Protein 4P5P (pdb70)

Radius of gyration: 15.84 Å; Cα contacts (8 Å, |Δi|>4): 543; chains: 1; bounding box: 40×40×37 Å

CATH classification: 3.40.50.880

Sequence (224 aa):
MKNNVLMVTTSHDVVMGNSNEKTGLWLSELTHPYYSSIIDKNINNIDIVSIMMGGEIPIDPNSVAQEDYYNDKFLADDNLKNIMKNSTSLRDVNIKEEYDAIIFAGGHGTMWDFPNNANIHSKVLDIYAKNGVIGAIHGVAALINVKDNNNGQNNIIRDKKEVTGFSNNEEKIVGLTTDVVPFSLEDSLVEAGAKYSSASSEWQSYVKSSDSKIITAQNPQSATDFAKAIKQSSLFN

InterPro domains:
  IPR002818 DJ-1/PfpI [PF01965] (27-219)
  IPR029062 Class I glutamine amidotransferase-like [G3DSA:3.40.50.880] (1-225)
  IPR029062 Class I glutamine amidotransferase-like [SSF52317] (1-223)
  IPR050325 Protein/nucleic acid deglycase [PTHR48094] (1-224)

Nearest PDB structures (foldseek):
  4p5p-assembly1_A  TM=1.004E+00  e=3.732E-50  Francisella tularensis subsp. novicida U112
  1u9c-assembly1_A  TM=9.271E-01  e=4.908E-24  Geobacillus stearothermophilus
  1pv2-assembly2_D  TM=8.058E-01  e=4.301E-15  Escherichia coli
  1pv2-assembly2_C  TM=8.183E-01  e=5.298E-14  Escherichia coli
  1pv2-assembly4_G  TM=8.003E-01  e=1.359E-13  Escherichia coli

Organism: Francisella tularensis subsp. novicida (strain ATCC 15482 / CCUG 33449 / U112) (NCBI:txid401614)

Structure (mmCIF, N/CA/C/O backbone):
data_4P5P
#
_entry.id   4P5P
#
_cell.length_a   44.439
_cell.length_b   44.439
_cell.length_c   183.454
_cell.angle_alpha   90.000
_cell.angle_beta 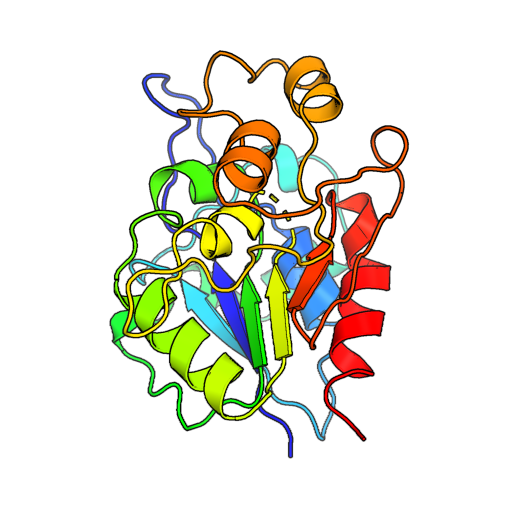  90.000
_cell.angle_gamma   120.000
#
_symmetry.space_group_name_H-M   'P 32 2 1'
#
loop_
_entity.id
_entity.type
_entity.pdbx_description
1 polymer 'ThiJ/PfpI family protein'
2 water water
#
loop_
_atom_site.group_PDB
_atom_site.id
_atom_site.type_symbol
_atom_site.label_atom_id
_atom_site.label_alt_id
_atom_site.label_comp_id
_atom_site.label_asym_id
_atom_site.label_entity_id
_atom_site.label_seq_id
_atom_site.pdbx_PDB_ins_code
_atom_site.Cartn_x
_atom_site.Cartn_y
_atom_site.Cartn_z
_atom_site.occupancy
_atom_site.B_iso_or_equiv
_atom_site.auth_seq_id
_atom_site.auth_comp_id
_atom_site.auth_asym_id
_atom_site.auth_atom_id
_atom_site.pdbx_PDB_model_num
ATOM 1 N N . MET A 1 1 ? -15.213 7.642 21.339 1.00 29.84 1 MET A N 1
ATOM 2 C CA . MET A 1 1 ? -14.690 8.984 21.729 1.00 29.33 1 MET A CA 1
ATOM 3 C C . MET A 1 1 ? -13.175 9.000 21.582 1.00 26.50 1 MET A C 1
ATOM 4 O O . MET A 1 1 ? -12.491 8.163 22.163 1.00 28.81 1 MET A O 1
ATOM 20 N N . LYS A 1 2 ? -12.659 9.939 20.797 1.00 21.96 2 LYS A N 1
ATOM 21 C CA . LYS A 1 2 ? -11.218 10.119 20.653 1.00 19.80 2 LYS A CA 1
ATOM 22 C C . LYS A 1 2 ? -10.788 11.265 21.562 1.00 16.88 2 LYS A C 1
ATOM 23 O O . LYS A 1 2 ? -11.554 12.183 21.810 1.00 16.94 2 LYS A O 1
ATOM 42 N N . ASN A 1 3 ? -9.567 11.196 22.063 1.00 15.34 3 ASN A N 1
ATOM 43 C CA A ASN A 1 3 ? -9.040 12.239 22.931 0.62 16.06 3 ASN A CA 1
ATOM 44 C CA B ASN A 1 3 ? -9.040 12.228 22.940 0.38 15.58 3 ASN A CA 1
ATOM 45 C C . ASN A 1 3 ? -7.670 12.684 22.447 1.00 14.73 3 ASN A C 1
ATOM 46 O O . ASN A 1 3 ? -6.747 11.875 22.334 1.00 15.17 3 ASN A O 1
ATOM 65 N N . VAL A 1 4 ? -7.554 13.978 22.147 1.00 13.60 4 VAL A N 1
ATOM 66 C CA . VAL A 1 4 ? -6.357 14.553 21.550 1.00 13.05 4 VAL A CA 1
ATOM 67 C C . VAL A 1 4 ? -5.729 15.573 22.488 1.00 12.61 4 VAL A C 1
ATOM 68 O O . VAL A 1 4 ? -6.428 16.421 23.036 1.00 12.62 4 VAL A O 1
ATOM 81 N N . LEU A 1 5 ? -4.416 15.478 22.673 1.00 11.11 5 LEU A N 1
ATOM 82 C CA . LEU A 1 5 ? -3.661 16.434 23.486 1.00 10.49 5 LEU A CA 1
ATOM 83 C C . LEU A 1 5 ? -2.890 17.397 22.587 1.00 10.24 5 LEU A C 1
ATOM 84 O O . LEU A 1 5 ? -2.064 16.969 21.792 1.00 11.47 5 LEU A O 1
ATOM 100 N N . MET A 1 6 ? -3.153 18.687 22.724 1.00 9.44 6 MET A N 1
ATOM 101 C CA . MET A 1 6 ? -2.422 19.714 21.998 1.00 9.85 6 MET A CA 1
ATOM 102 C C . MET A 1 6 ? -1.507 20.420 22.991 1.00 10.18 6 MET A C 1
ATOM 103 O O . MET A 1 6 ? -1.928 20.746 24.109 1.00 10.44 6 MET A O 1
ATOM 117 N N . VAL A 1 7 ? -0.261 20.630 22.571 1.00 9.21 7 VAL A N 1
ATOM 118 C CA . VAL A 1 7 ? 0.806 21.152 23.407 1.00 8.88 7 VAL A CA 1
ATOM 119 C C . VAL A 1 7 ? 1.408 22.429 22.828 1.00 9.25 7 VAL A C 1
ATOM 120 O O . VAL A 1 7 ? 1.797 22.475 21.663 1.00 10.11 7 VAL A O 1
ATOM 133 N N . THR A 1 8 ? 1.522 23.460 23.667 1.00 9.60 8 THR A N 1
ATOM 134 C CA . THR A 1 8 ? 2.126 24.723 23.267 1.00 8.90 8 THR A CA 1
ATOM 135 C C . THR A 1 8 ? 3.386 25.019 24.044 1.00 8.78 8 THR A C 1
ATOM 136 O O . THR A 1 8 ? 3.597 24.496 25.147 1.00 10.07 8 THR A O 1
ATOM 147 N N . THR A 1 9 ? 4.211 25.873 23.455 1.00 8.32 9 THR A N 1
ATOM 148 C CA . THR A 1 9 ? 5.327 26.478 24.151 1.00 8.87 9 THR A CA 1
ATOM 149 C C . THR A 1 9 ? 4.867 27.348 25.327 1.00 9.87 9 THR A C 1
ATOM 150 O O . THR A 1 9 ? 3.722 27.801 25.360 1.00 10.13 9 THR A O 1
ATOM 161 N N . SER A 1 10 ? 5.797 27.573 26.266 1.00 10.29 10 SER A N 1
ATOM 162 C CA . SER A 1 10 ? 5.641 28.536 27.360 1.00 11.60 10 SER A CA 1
ATOM 163 C C . SER A 1 10 ? 6.699 29.644 27.288 1.00 12.56 10 SER A C 1
ATOM 164 O O . SER A 1 10 ? 6.744 30.539 28.146 1.00 12.49 10 SER A O 1
ATOM 172 N N . HIS A 1 11 ? 7.565 29.563 26.277 1.00 12.45 11 HIS A N 1
ATOM 173 C CA . HIS A 1 11 ? 8.708 30.466 26.158 1.00 11.23 11 HIS A CA 1
ATOM 174 C C . HIS A 1 11 ? 8.377 31.747 25.406 1.00 13.15 11 HIS A C 1
ATOM 175 O O . HIS A 1 11 ? 7.964 31.694 24.249 1.00 13.42 11 HIS A O 1
ATOM 188 N N . ASP A 1 12 ? 8.571 32.897 26.051 1.00 13.49 12 ASP A N 1
ATOM 189 C CA . ASP A 1 12 ? 8.031 34.149 25.517 1.00 13.48 12 ASP A CA 1
ATOM 190 C C . ASP A 1 12 ? 9.049 35.178 25.042 1.00 14.45 12 ASP A C 1
ATOM 191 O O . ASP A 1 12 ? 8.653 36.269 24.653 1.00 14.19 12 ASP A O 1
ATOM 200 N N . VAL A 1 13 ? 10.338 34.849 25.029 1.00 15.56 13 VAL A N 1
ATOM 201 C CA A VAL A 1 13 ? 11.347 35.802 24.572 0.24 17.04 13 VAL A CA 1
ATOM 202 C CA B VAL A 1 13 ? 11.352 35.802 24.570 0.76 16.81 13 VAL A CA 1
ATOM 203 C C . VAL A 1 13 ? 12.211 35.196 23.474 1.00 17.23 13 VAL A C 1
ATOM 204 O O . VAL A 1 13 ? 12.638 34.045 23.556 1.00 17.85 13 VAL A O 1
ATOM 227 N N . MET A 1 14 ? 12.458 35.991 22.446 1.00 19.33 14 MET A N 1
ATOM 228 C CA . MET A 1 14 ? 13.228 35.552 21.302 1.00 21.23 14 MET A CA 1
ATOM 229 C C . MET A 1 14 ? 14.717 35.594 21.641 1.00 22.92 14 MET A C 1
ATOM 230 O O . MET A 1 14 ? 15.409 36.564 21.357 1.00 23.99 14 MET A O 1
ATOM 244 N N . GLY A 1 15 ? 15.208 34.545 22.280 1.00 23.46 15 GLY A N 1
ATOM 245 C CA . GLY A 1 15 ? 16.632 34.442 22.563 1.00 25.87 15 GLY A CA 1
ATOM 246 C C . GLY A 1 15 ? 17.155 35.508 23.511 1.00 26.41 15 GLY A C 1
ATOM 247 O O . GLY A 1 15 ? 16.589 35.725 24.577 1.00 25.93 15 GLY A O 1
ATOM 251 N N . ASN A 1 16 ? 18.257 36.157 23.133 1.00 30.29 16 ASN A N 1
ATOM 252 C CA . ASN A 1 16 ? 18.889 37.177 23.979 1.00 31.97 16 ASN A CA 1
ATOM 253 C C . ASN A 1 16 ? 18.384 38.589 23.685 1.00 30.50 16 ASN A C 1
ATOM 254 O O . ASN A 1 16 ? 18.785 39.553 24.343 1.00 30.60 16 ASN A O 1
ATOM 265 N N . SER A 1 17 ? 17.509 38.705 22.696 1.00 26.70 17 SER A N 1
ATOM 266 C CA . SER A 1 17 ? 16.868 39.977 22.401 1.00 25.32 17 SER A CA 1
ATOM 267 C C . SER A 1 17 ? 15.722 40.244 23.378 1.00 24.49 17 SER A C 1
ATOM 268 O O . SER A 1 17 ? 15.410 39.414 24.237 1.00 24.05 17 SER A O 1
ATOM 276 N N . ASN A 1 18 ? 15.107 41.413 23.241 1.00 23.28 18 ASN A N 1
ATOM 277 C CA . ASN A 1 18 ? 13.945 41.765 24.039 1.00 22.89 18 ASN A CA 1
ATOM 278 C C . ASN A 1 18 ? 12.657 41.457 23.294 1.00 22.08 18 ASN A C 1
ATOM 279 O O . ASN A 1 18 ? 11.573 41.729 23.796 1.00 24.00 18 ASN A O 1
ATOM 290 N N . GLU A 1 19 ? 12.774 40.899 22.092 1.00 20.47 19 GLU A N 1
ATOM 291 C CA . GLU A 1 19 ? 11.607 40.615 21.257 1.00 20.12 19 GLU A CA 1
ATOM 292 C C . GLU A 1 19 ? 10.746 39.534 21.884 1.00 18.90 19 GLU A C 1
ATOM 293 O O . GLU A 1 19 ? 11.251 38.515 22.349 1.00 19.62 19 GLU A O 1
ATOM 305 N N . LYS A 1 20 ? 9.440 39.765 21.912 1.00 17.65 20 LYS A N 1
ATOM 306 C CA . LYS A 1 20 ? 8.512 38.779 22.435 1.00 17.37 20 LYS A CA 1
ATOM 307 C C . LYS A 1 20 ? 8.172 37.706 21.403 1.00 15.71 20 LYS A C 1
ATOM 308 O O . LYS A 1 20 ? 8.075 37.980 20.207 1.00 17.19 20 LYS A O 1
ATOM 327 N N . THR A 1 21 ? 8.004 36.475 21.864 1.00 13.25 21 THR A N 1
ATOM 328 C CA . THR A 1 21 ? 7.548 35.418 20.981 1.00 12.10 21 THR A CA 1
ATOM 329 C C . THR A 1 21 ? 6.664 34.467 21.781 1.00 11.09 21 THR A C 1
ATOM 330 O O . THR A 1 21 ? 6.167 34.814 22.864 1.00 12.90 21 THR A O 1
ATOM 341 N N . GLY A 1 22 ? 6.444 33.284 21.232 1.00 10.76 22 GLY A N 1
ATOM 342 C CA . GLY A 1 22 ? 5.651 32.280 21.901 1.00 11.48 22 GLY A CA 1
ATOM 343 C C . GLY A 1 22 ? 4.984 31.391 20.885 1.00 10.95 22 GLY A C 1
ATOM 344 O O . GLY A 1 22 ? 5.608 30.997 19.910 1.00 11.35 22 GLY A O 1
ATOM 348 N N . LEU A 1 23 ? 3.716 31.095 21.127 1.00 10.24 23 LEU A N 1
ATOM 349 C CA . LEU A 1 23 ? 2.882 30.307 20.238 1.00 9.29 23 LEU A CA 1
ATOM 350 C C . LEU A 1 23 ? 2.476 31.077 18.987 1.00 10.76 23 LEU A C 1
ATOM 351 O O . LEU A 1 23 ? 2.139 32.259 19.068 1.00 11.82 23 LEU A O 1
ATOM 367 N N . TRP A 1 24 ? 2.489 30.388 17.842 1.00 10.52 24 TRP A N 1
ATOM 368 C CA . TRP A 1 24 ? 1.867 30.930 16.631 1.00 11.01 24 TRP A CA 1
ATOM 369 C C . TRP A 1 24 ? 0.388 30.566 16.704 1.00 11.53 24 TRP A C 1
ATOM 370 O O . TRP A 1 24 ? 0.021 29.410 16.495 1.00 12.01 24 TRP A O 1
ATOM 391 N N . LEU A 1 25 ? -0.458 31.536 17.044 1.00 11.20 25 LEU A N 1
ATOM 392 C CA . LEU A 1 25 ? -1.804 31.211 17.517 1.00 11.30 25 LEU A CA 1
ATOM 393 C C . LEU A 1 25 ? -2.624 30.318 16.594 1.00 9.88 25 LEU A C 1
ATOM 394 O O . LEU A 1 25 ? -3.264 29.386 17.062 1.00 9.79 25 LEU A O 1
ATOM 410 N N . SER A 1 26 ? -2.592 30.563 15.286 1.00 10.13 26 SER A N 1
ATOM 411 C CA . SER A 1 26 ? -3.434 29.778 14.392 1.00 9.74 26 SER A CA 1
ATOM 412 C C . SER A 1 26 ? -3.008 28.309 14.296 1.00 10.57 26 SER A C 1
ATOM 413 O O . SER A 1 26 ? -3.785 27.491 13.841 1.00 11.15 26 SER A O 1
ATOM 421 N N . GLU A 1 27 ? -1.787 27.974 14.708 1.00 11.43 27 GLU A N 1
ATOM 422 C CA . GLU A 1 27 ? -1.368 26.577 14.721 1.00 11.80 27 GLU A CA 1
ATOM 423 C C . GLU A 1 27 ? -1.962 25.803 15.894 1.00 11.10 27 GLU A C 1
ATOM 424 O O . GLU A 1 27 ? -1.907 24.575 15.912 1.00 12.01 27 GLU A O 1
ATOM 436 N N . LEU A 1 28 ? -2.516 26.541 16.863 1.00 10.60 28 LEU A N 1
ATOM 437 C CA . LEU A 1 28 ? -3.376 25.966 17.884 1.00 10.43 28 LEU A CA 1
ATOM 438 C C . LEU A 1 28 ? -4.831 26.017 17.423 1.00 10.81 28 LEU A C 1
ATOM 439 O O . LEU A 1 28 ? -5.516 24.996 17.413 1.00 10.54 28 LEU A O 1
ATOM 455 N N . THR A 1 29 ? -5.301 27.190 17.013 1.00 10.92 29 THR A N 1
ATOM 456 C CA . THR A 1 29 ? -6.738 27.372 16.838 1.00 11.40 29 THR A CA 1
ATOM 457 C C . THR A 1 29 ? -7.270 26.724 15.557 1.00 11.28 29 THR A C 1
ATOM 458 O O . THR A 1 29 ? -8.369 26.204 15.561 1.00 12.43 29 THR A O 1
ATOM 469 N N . HIS A 1 30 ? -6.507 26.731 14.468 1.00 11.64 30 HIS A N 1
ATOM 470 C CA . HIS A 1 30 ? -7.050 26.173 13.239 1.00 12.13 30 HIS A CA 1
ATOM 471 C C . HIS A 1 30 ? -7.142 24.645 13.337 1.00 11.96 30 HIS A C 1
ATOM 472 O O . HIS A 1 30 ? -8.186 24.087 13.021 1.00 12.56 30 HIS A O 1
ATOM 485 N N . PRO A 1 31 ? -6.097 23.963 13.834 1.00 11.53 31 PRO A N 1
ATOM 486 C CA . PRO A 1 31 ? -6.300 22.521 14.026 1.00 12.48 31 PRO A CA 1
ATOM 487 C C . PRO A 1 31 ? -7.342 22.192 15.107 1.00 12.52 31 PRO A C 1
ATOM 488 O O . PRO A 1 31 ? -8.067 21.204 14.978 1.00 13.34 31 PRO A O 1
ATOM 499 N N . TYR A 1 32 ? -7.441 23.015 16.147 1.00 12.73 32 TYR A N 1
ATOM 500 C CA . TYR A 1 32 ? -8.468 22.822 17.167 1.00 12.12 32 TYR A CA 1
ATOM 501 C C . TYR A 1 32 ? -9.857 22.764 16.554 1.00 13.64 32 TYR A C 1
ATOM 502 O O . TYR A 1 32 ? -10.594 21.809 16.760 1.00 13.62 32 TYR A O 1
ATOM 520 N N . TYR A 1 33 ? -10.225 23.783 15.794 1.00 12.83 33 TYR A N 1
ATOM 521 C CA . TYR A 1 33 ? -11.581 23.814 15.258 1.00 12.59 33 TYR A CA 1
ATOM 522 C C . TYR A 1 33 ? -11.770 22.853 14.082 1.00 14.28 33 TYR A C 1
ATOM 523 O O . TYR A 1 33 ? -12.895 22.464 13.786 1.00 16.15 33 TYR A O 1
ATOM 541 N N . SER A 1 34 ? -10.689 22.463 13.411 1.00 14.18 34 SER A N 1
ATOM 542 C CA A SER A 1 34 ? -10.792 21.513 12.304 0.53 14.69 34 SER A CA 1
ATOM 543 C CA B SER A 1 34 ? -10.791 21.517 12.299 0.47 15.11 34 SER A CA 1
ATOM 544 C C . SER A 1 34 ? -11.039 20.100 12.798 1.00 15.01 34 SER A C 1
ATOM 545 O O . SER A 1 34 ? -11.727 19.305 12.141 1.00 17.90 34 SER A O 1
ATOM 558 N N . ILE A 1 35 ? -10.473 19.782 13.957 1.00 15.22 35 ILE A N 1
ATOM 559 C CA . ILE A 1 35 ? -10.519 18.430 14.495 1.00 15.06 35 ILE A CA 1
ATOM 560 C C . ILE A 1 35 ? -11.698 18.186 15.440 1.00 16.66 35 ILE A C 1
ATOM 561 O O . ILE A 1 35 ? -12.310 17.114 15.401 1.00 17.95 35 ILE A O 1
ATOM 577 N N . ILE A 1 36 ? -12.021 19.160 16.284 1.00 15.74 36 ILE A N 1
ATOM 578 C CA . ILE A 1 36 ? -13.033 18.948 17.326 1.00 16.31 36 ILE A CA 1
ATOM 579 C C . ILE A 1 36 ? -14.415 18.616 16.759 1.00 17.23 36 ILE A C 1
ATOM 580 O O . ILE A 1 36 ? -14.882 19.232 15.791 1.00 17.72 36 ILE A O 1
ATOM 596 N N . ASP A 1 37 ? -15.068 17.637 17.372 1.00 16.39 37 ASP A N 1
ATOM 597 C CA . ASP A 1 37 ? -16.476 17.394 17.104 1.00 16.65 37 ASP A CA 1
ATOM 598 C C . ASP A 1 37 ? -17.053 16.591 18.266 1.00 15.92 37 ASP A C 1
ATOM 599 O O . ASP A 1 37 ? -16.383 16.422 19.277 1.00 16.38 37 ASP A O 1
ATOM 608 N N . LYS A 1 38 ? -18.298 16.137 18.159 1.00 16.91 38 LYS A N 1
ATOM 609 C CA . LYS A 1 38 ? -18.945 15.501 19.304 1.00 16.78 38 LYS A CA 1
ATOM 610 C C . LYS A 1 38 ? -18.296 14.174 19.682 1.00 19.29 38 LYS A C 1
ATOM 611 O O . LYS A 1 38 ? -18.536 13.663 20.779 1.00 21.07 38 LYS A O 1
ATOM 630 N N . ASN A 1 39 ? -17.464 13.625 18.794 1.00 18.22 39 ASN A N 1
ATOM 631 C CA . ASN A 1 39 ? -16.780 12.371 19.086 1.00 19.73 39 ASN A CA 1
ATOM 632 C C . ASN A 1 39 ? -15.259 12.506 19.225 1.00 16.67 39 ASN A C 1
ATOM 633 O O . ASN A 1 39 ? -14.562 11.508 19.400 1.00 18.00 39 ASN A O 1
ATOM 644 N N . ILE A 1 40 ? -14.759 13.734 19.166 1.00 14.23 40 ILE A N 1
ATOM 645 C CA . ILE A 1 40 ? -13.333 13.994 19.368 1.00 13.98 40 ILE A CA 1
ATOM 646 C C . ILE A 1 40 ? -13.137 15.161 20.325 1.00 14.75 40 ILE A C 1
ATOM 647 O O . ILE A 1 40 ? -13.492 16.303 20.024 1.00 14.95 40 ILE A O 1
ATOM 663 N N . ASN A 1 41 ? -12.557 14.842 21.470 1.00 15.31 41 ASN A N 1
ATOM 664 C CA A ASN A 1 41 ? -12.265 15.822 22.503 0.73 15.82 41 ASN A CA 1
ATOM 665 C CA B ASN A 1 41 ? -12.263 15.831 22.494 0.27 16.08 41 ASN A CA 1
ATOM 666 C C . ASN A 1 41 ? -10.827 16.299 22.377 1.00 14.94 41 ASN A C 1
ATOM 667 O O . ASN A 1 41 ? -9.946 15.509 22.073 1.00 14.42 41 ASN A O 1
ATOM 686 N N . ILE A 1 42 ? -10.601 17.591 22.599 1.00 14.25 42 ILE A N 1
ATOM 687 C CA . ILE A 1 42 ? -9.255 18.134 22.590 1.00 13.15 42 ILE A CA 1
ATOM 688 C C . ILE A 1 42 ? -8.968 18.828 23.907 1.00 13.23 42 ILE A C 1
ATOM 689 O O . ILE A 1 42 ? -9.720 19.715 24.328 1.00 14.60 42 ILE A O 1
ATOM 705 N N . ASP A 1 43 ? -7.861 18.439 24.528 1.00 13.08 43 ASP A N 1
ATOM 706 C CA . ASP A 1 43 ? -7.340 19.116 25.711 1.00 13.14 43 ASP A CA 1
ATOM 707 C C . ASP A 1 43 ? -6.067 19.845 25.327 1.00 12.15 43 ASP A C 1
ATOM 708 O O . ASP A 1 43 ? -5.314 19.371 24.498 1.00 12.86 43 ASP A O 1
ATOM 717 N N . ILE A 1 44 ? -5.852 21.004 25.927 1.00 11.09 44 ILE A N 1
ATOM 718 C CA . ILE A 1 44 ? -4.705 21.849 25.635 1.00 11.11 44 ILE A CA 1
ATOM 719 C C . ILE A 1 44 ? -3.841 22.010 26.875 1.00 11.77 44 ILE A C 1
ATOM 720 O O . ILE A 1 44 ? -4.364 22.242 27.967 1.00 12.59 44 ILE A O 1
ATOM 736 N N . VAL A 1 45 ? -2.533 21.877 26.695 1.00 10.23 45 VAL A N 1
ATOM 737 C CA . VAL A 1 45 ? -1.560 22.148 27.748 1.00 10.50 45 VAL A CA 1
ATOM 738 C C . VAL A 1 45 ? -0.397 22.953 27.204 1.00 9.99 45 VAL A C 1
ATOM 739 O O . VAL A 1 45 ? -0.177 23.012 25.990 1.00 10.26 45 VAL A O 1
ATOM 752 N N . SER A 1 46 ? 0.350 23.572 28.107 1.00 10.41 46 SER A N 1
ATOM 753 C CA . SER A 1 46 ? 1.608 24.201 27.757 1.00 10.48 46 SER A CA 1
ATOM 754 C C . SER A 1 46 ? 2.731 23.533 28.520 1.00 10.42 46 SER A C 1
ATOM 755 O O . SER A 1 46 ? 2.496 22.734 29.415 1.00 10.11 46 SER A O 1
ATOM 763 N N . ILE A 1 47 ? 3.954 23.856 28.163 1.00 10.59 47 ILE A N 1
ATOM 764 C CA . ILE A 1 47 ? 5.099 23.275 28.849 1.00 11.20 47 ILE A CA 1
ATOM 765 C C . ILE A 1 47 ? 5.075 23.593 30.342 1.00 11.69 47 ILE A C 1
ATOM 766 O O . ILE A 1 47 ? 5.222 22.695 31.171 1.00 11.69 47 ILE A O 1
ATOM 782 N N . MET A 1 48 ? 4.880 24.854 30.698 1.00 12.75 48 MET A N 1
ATOM 783 C CA A MET A 1 48 ? 5.052 25.270 32.090 0.58 14.37 48 MET A CA 1
ATOM 784 C CA B MET A 1 48 ? 5.050 25.278 32.084 0.42 13.79 48 MET A CA 1
ATOM 785 C C . MET A 1 48 ? 3.720 25.426 32.813 1.00 13.82 48 MET A C 1
ATOM 786 O O . MET A 1 48 ? 3.678 25.512 34.037 1.00 16.69 48 MET A O 1
ATOM 811 N N . GLY A 1 49 ? 2.629 25.448 32.065 1.00 13.21 49 GLY A N 1
ATOM 812 C CA . GLY A 1 49 ? 1.349 25.812 32.650 1.00 13.16 49 GLY A CA 1
ATOM 813 C C . GLY A 1 49 ? 1.283 27.327 32.794 1.00 13.20 49 GLY A C 1
ATOM 814 O O . GLY A 1 49 ? 2.261 28.045 32.523 1.00 12.89 49 GLY A O 1
ATOM 818 N N . GLY A 1 50 ? 0.131 27.831 33.215 1.00 13.44 50 GLY A N 1
ATOM 819 C CA . GLY A 1 50 ? -0.041 29.261 33.370 1.00 14.19 50 GLY A CA 1
ATOM 820 C C . GLY A 1 50 ? -0.288 29.939 32.033 1.00 13.60 50 GLY A C 1
ATOM 821 O O . GLY A 1 50 ? -0.869 29.349 31.114 1.00 12.93 50 GLY A O 1
ATOM 825 N N . GLU A 1 51 ? 0.183 31.170 31.895 1.00 13.98 51 GLU A N 1
ATOM 826 C CA . GLU A 1 51 ? -0.193 31.956 30.729 1.00 14.46 51 GLU A CA 1
ATOM 827 C C . GLU A 1 51 ? 0.568 31.479 29.509 1.00 13.50 51 GLU A C 1
ATOM 828 O O . GLU A 1 51 ? 1.796 31.363 29.544 1.00 14.00 51 GLU A O 1
ATOM 840 N N . ILE A 1 52 ? -0.171 31.211 28.437 1.00 12.16 52 ILE A N 1
ATOM 841 C CA . ILE A 1 52 ? 0.432 30.766 27.192 1.00 11.40 52 ILE A CA 1
ATOM 842 C C . ILE A 1 52 ? 0.821 32.006 26.388 1.00 10.57 52 ILE A C 1
ATOM 843 O O . ILE A 1 52 ? -0.044 32.779 25.989 1.00 12.01 52 ILE A O 1
ATOM 859 N N . PRO A 1 53 ? 2.128 32.197 26.141 1.00 10.75 53 PRO A N 1
ATOM 860 C CA . PRO A 1 53 ? 2.538 33.389 25.398 1.00 11.66 53 PRO A CA 1
ATOM 861 C C . PRO A 1 53 ? 2.203 33.278 23.914 1.00 10.09 53 PRO A C 1
ATOM 862 O O . PRO A 1 53 ? 2.385 32.208 23.315 1.00 11.42 53 PRO A O 1
ATOM 873 N N . ILE A 1 54 ? 1.708 34.372 23.339 1.00 11.90 54 ILE A N 1
ATOM 874 C CA . ILE A 1 54 ? 1.374 34.413 21.918 1.00 13.26 54 ILE A CA 1
ATOM 875 C C . ILE A 1 54 ? 2.366 35.314 21.181 1.00 13.70 54 ILE A C 1
ATOM 876 O O . ILE A 1 54 ? 2.597 36.456 21.570 1.00 13.47 54 ILE A O 1
ATOM 892 N N . ASP A 1 55 ? 2.976 34.798 20.122 1.00 12.77 55 ASP A N 1
ATOM 893 C CA . ASP A 1 55 ? 3.878 35.641 19.338 1.00 13.41 55 ASP A CA 1
ATOM 894 C C . ASP A 1 55 ? 3.049 36.749 18.695 1.00 13.33 55 ASP A C 1
ATOM 895 O O . ASP A 1 55 ? 2.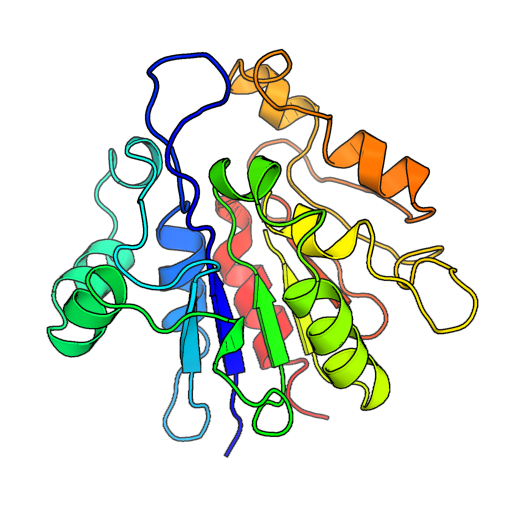098 36.462 17.994 1.00 12.69 55 ASP A O 1
ATOM 904 N N . PRO A 1 56 ? 3.385 38.021 18.953 1.00 14.80 56 PRO A N 1
ATOM 905 C CA . PRO A 1 56 ? 2.513 39.080 18.421 1.00 16.35 56 PRO A CA 1
ATOM 906 C C . PRO A 1 56 ? 2.399 39.068 16.896 1.00 15.69 56 PRO A C 1
ATOM 907 O O . PRO A 1 56 ? 1.389 39.496 16.341 1.00 15.99 56 PRO A O 1
ATOM 918 N N . ASN A 1 57 ? 3.422 38.577 16.217 1.00 15.42 57 ASN A N 1
ATOM 919 C CA . ASN A 1 57 ? 3.351 38.533 14.776 1.00 16.19 57 ASN A CA 1
ATOM 920 C C . ASN A 1 57 ? 2.246 37.592 14.295 1.00 14.89 57 ASN A C 1
ATOM 921 O O . ASN A 1 57 ? 1.757 37.736 13.182 1.00 17.43 57 ASN A O 1
ATOM 932 N N . SER A 1 58 ? 1.830 36.641 15.132 1.00 12.99 58 SER A N 1
ATOM 933 C CA . SER A 1 58 ? 0.817 35.682 14.717 1.00 12.50 58 SER A CA 1
ATOM 934 C C . SER A 1 58 ? -0.598 36.244 14.839 1.00 12.81 58 SER A C 1
ATOM 935 O O . SER A 1 58 ? -1.546 35.643 14.324 1.00 14.39 58 SER A O 1
ATOM 943 N N . VAL A 1 59 ? -0.750 37.389 15.502 1.00 13.07 59 VAL A N 1
ATOM 944 C CA . VAL A 1 59 ? -2.063 38.021 15.640 1.00 13.92 59 VAL A CA 1
ATOM 945 C C . VAL A 1 59 ? -2.091 39.446 15.073 1.00 15.09 59 VAL A C 1
ATOM 946 O O . VAL A 1 59 ? -3.080 40.162 15.226 1.00 14.61 59 VAL A O 1
ATOM 959 N N . ALA A 1 60 ? -1.026 39.845 14.382 1.00 15.01 60 ALA A N 1
ATOM 960 C CA . ALA A 1 60 ? -0.993 41.161 13.729 1.00 15.02 60 ALA A CA 1
ATOM 961 C C . ALA A 1 60 ? -2.115 41.291 12.710 1.00 14.89 60 ALA A C 1
ATOM 962 O O . ALA A 1 60 ? -2.755 42.350 12.589 1.00 16.56 60 ALA A O 1
ATOM 969 N N . GLN A 1 61 ? -2.361 40.211 11.977 1.00 16.69 61 GLN A N 1
ATOM 970 C CA . GLN A 1 61 ? -3.478 40.165 11.049 1.00 18.83 61 GLN A CA 1
ATOM 971 C C . GLN A 1 61 ? -4.680 39.524 11.715 1.00 18.86 61 GLN A C 1
ATOM 972 O O . GLN A 1 61 ? -4.557 38.525 12.429 1.00 19.05 61 GLN A O 1
ATOM 981 N N . GLU A 1 62 ? -5.844 40.119 11.503 1.00 20.77 62 GLU A N 1
ATOM 982 C CA . GLU A 1 62 ? -7.077 39.551 12.016 1.00 22.85 62 GLU A CA 1
ATOM 983 C C . GLU A 1 62 ? -7.329 38.188 11.362 1.00 21.19 62 GLU A C 1
ATOM 984 O O . GLU A 1 62 ? -7.007 37.978 10.191 1.00 22.33 62 GLU A O 1
ATOM 996 N N . ASP A 1 63 ? -7.877 37.269 12.149 1.00 18.58 63 ASP A N 1
ATOM 997 C CA . ASP A 1 63 ? -8.151 35.901 11.708 1.00 17.06 63 ASP A CA 1
ATOM 998 C C . ASP A 1 63 ? -9.394 35.383 12.414 1.00 16.71 63 ASP A C 1
ATOM 999 O O . ASP A 1 63 ? -9.513 35.466 13.644 1.00 17.75 63 ASP A O 1
ATOM 1008 N N . TYR A 1 64 ? -10.312 34.833 11.626 1.00 17.18 64 TYR A N 1
ATOM 1009 C CA . TYR A 1 64 ? -11.607 34.400 12.125 1.00 19.19 64 TYR A CA 1
ATOM 1010 C C . TYR A 1 64 ? -11.501 33.397 13.278 1.00 17.94 64 TYR A C 1
ATOM 1011 O O . TYR A 1 64 ? -12.113 33.587 14.333 1.00 17.32 64 TYR A O 1
ATOM 1029 N N . TYR A 1 65 ? -10.725 32.337 13.095 1.00 17.39 65 TYR A N 1
ATOM 1030 C CA . TYR A 1 65 ? -10.686 31.296 14.115 1.00 16.63 65 TYR A CA 1
ATOM 1031 C C . TYR A 1 65 ? -9.883 31.737 15.334 1.00 15.86 65 TYR A C 1
ATOM 1032 O O . TYR A 1 65 ? -10.220 31.341 16.452 1.00 16.33 65 TYR A O 1
ATOM 1050 N N . ASN A 1 66 ? -8.863 32.573 15.145 1.00 14.90 66 ASN A N 1
ATOM 1051 C CA . ASN A 1 66 ? -8.147 33.129 16.290 1.00 14.19 66 ASN A CA 1
ATOM 1052 C C . ASN A 1 66 ? -9.097 33.926 17.177 1.00 14.88 66 ASN A C 1
ATOM 1053 O O . ASN A 1 66 ? -9.095 33.783 18.399 1.00 15.44 66 ASN A O 1
ATOM 1064 N N . ASP A 1 67 ? -9.905 34.775 16.549 1.00 17.24 67 ASP A N 1
ATOM 1065 C CA . ASP A 1 67 ? -10.863 35.587 17.288 1.00 17.11 67 ASP A CA 1
ATOM 1066 C C . ASP A 1 67 ? -11.914 34.706 17.970 1.00 17.52 67 ASP A C 1
ATOM 1067 O O . ASP A 1 67 ? -12.304 34.966 19.109 1.00 18.10 67 ASP A O 1
ATOM 1076 N N . LYS A 1 68 ? -12.389 33.683 17.267 1.00 16.81 68 LYS A N 1
ATOM 1077 C CA . LYS A 1 68 ? -13.392 32.775 17.823 1.00 17.34 68 LYS A CA 1
ATOM 1078 C C . LYS A 1 68 ? -12.861 32.108 19.088 1.00 17.14 68 LYS A C 1
ATOM 1079 O O . LYS A 1 68 ? -13.554 32.027 20.112 1.00 17.60 68 LYS A O 1
ATOM 1098 N N . PHE A 1 69 ? -11.622 31.638 18.997 1.00 15.42 69 PHE A N 1
ATOM 1099 C CA . PHE A 1 69 ? -10.954 30.964 20.101 1.00 14.65 69 PHE A CA 1
ATOM 1100 C C . PHE A 1 69 ? -10.854 31.876 21.321 1.00 15.77 69 PHE A C 1
ATOM 1101 O O . PHE A 1 69 ? -11.216 31.488 22.433 1.00 16.91 69 PHE A O 1
ATOM 1118 N N . LEU A 1 70 ? -10.415 33.106 21.092 1.00 17.53 70 LEU A N 1
ATOM 1119 C CA . LEU A 1 70 ? -10.156 34.054 22.166 1.00 19.94 70 LEU A CA 1
ATOM 1120 C C . LEU A 1 70 ? -11.443 34.612 22.762 1.00 21.20 70 LEU A C 1
ATOM 1121 O O . LEU A 1 70 ? -11.431 35.156 23.873 1.00 24.12 70 LEU A O 1
ATOM 1137 N N . ALA A 1 71 ? -12.552 34.482 22.034 1.00 18.73 71 ALA A N 1
ATOM 1138 C CA . ALA A 1 71 ? -13.843 34.967 22.519 1.00 18.99 71 ALA A CA 1
ATOM 1139 C C . ALA A 1 71 ? -14.571 33.952 23.403 1.00 18.92 71 ALA A C 1
ATOM 1140 O O . ALA A 1 71 ? -15.527 34.308 24.088 1.00 20.91 71 ALA A O 1
ATOM 1147 N N . ASP A 1 72 ? -14.128 3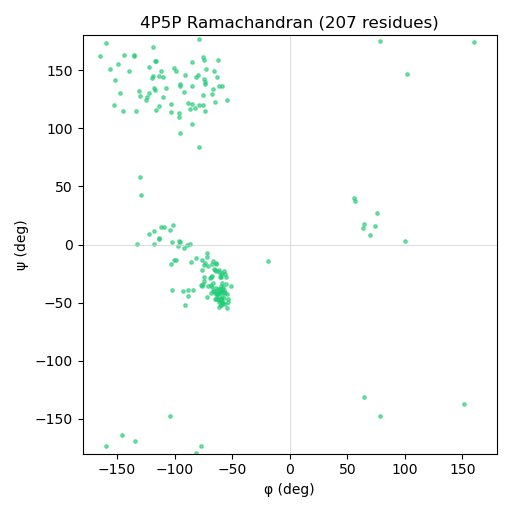2.701 23.368 1.00 18.69 72 ASP A N 1
ATOM 1148 C CA . ASP A 1 72 ? -14.715 31.618 24.149 1.00 17.39 72 ASP A CA 1
ATOM 1149 C C . ASP A 1 72 ? -14.136 31.665 25.567 1.00 16.73 72 ASP A C 1
ATOM 1150 O O . ASP A 1 72 ? -12.937 31.503 25.753 1.00 16.14 72 ASP A O 1
ATOM 1159 N N . ASP A 1 73 ? -14.992 31.879 26.563 1.00 17.04 73 ASP A N 1
ATOM 1160 C CA . ASP A 1 73 ? -14.531 32.069 27.939 1.00 17.34 73 ASP A CA 1
ATOM 1161 C C . ASP A 1 73 ? -13.703 30.893 28.446 1.00 16.24 73 ASP A C 1
ATOM 1162 O O . ASP A 1 73 ? -12.724 31.080 29.180 1.00 16.26 73 ASP A O 1
ATOM 1171 N N . ASN A 1 74 ? -14.111 29.682 28.080 1.00 15.25 74 ASN A N 1
ATOM 1172 C CA . ASN A 1 74 ? -13.371 28.487 28.473 1.00 14.10 74 ASN A CA 1
ATOM 1173 C C . ASN A 1 74 ? -11.964 28.489 27.893 1.00 14.10 74 ASN A C 1
ATOM 1174 O O . ASN A 1 74 ? -10.982 28.228 28.591 1.00 13.70 74 ASN A O 1
ATOM 1185 N N . LEU A 1 75 ? -11.870 28.793 26.600 1.00 14.56 75 LEU A N 1
ATOM 1186 C CA . LEU A 1 75 ? -10.587 28.746 25.904 1.00 12.94 75 LEU A CA 1
ATOM 1187 C C . LEU A 1 75 ? -9.717 29.950 26.278 1.00 13.40 75 LEU A C 1
ATOM 1188 O O . LEU A 1 75 ? -8.508 29.833 26.367 1.00 12.86 75 LEU A O 1
ATOM 1204 N N . LYS A 1 76 ? -10.340 31.098 26.525 1.00 14.61 76 LYS A N 1
ATOM 1205 C CA . LYS A 1 76 ? -9.611 32.234 27.078 1.00 15.83 76 LYS A CA 1
ATOM 1206 C C . LYS A 1 76 ? -8.949 31.868 28.403 1.00 13.91 76 LYS A C 1
ATOM 1207 O O . LYS A 1 76 ? -7.817 32.249 28.670 1.00 13.67 76 LYS A O 1
ATOM 1226 N N . ASN A 1 77 ? -9.648 31.121 29.243 1.00 13.84 77 ASN A N 1
ATOM 1227 C CA . ASN A 1 77 ? -9.070 30.796 30.537 1.00 13.38 77 ASN A CA 1
ATOM 1228 C C . ASN A 1 77 ? -7.972 29.730 30.426 1.00 12.55 77 ASN A C 1
ATOM 1229 O O . ASN A 1 77 ? -7.044 29.724 31.224 1.00 13.31 77 ASN A O 1
ATOM 1240 N N . ILE A 1 78 ? -8.048 28.852 29.429 1.00 11.78 78 ILE A N 1
ATOM 1241 C CA . ILE A 1 78 ? -6.921 27.972 29.132 1.00 11.67 78 ILE A CA 1
ATOM 1242 C C . ILE A 1 78 ? -5.670 28.800 28.816 1.00 11.45 78 ILE A C 1
ATOM 1243 O O . ILE A 1 78 ? -4.563 28.510 29.289 1.00 12.34 78 ILE A O 1
ATOM 1259 N N . MET A 1 79 ? -5.836 29.837 28.006 1.00 11.81 79 MET A N 1
ATOM 1260 C CA . MET A 1 79 ? -4.681 30.635 27.599 1.00 11.69 79 MET A CA 1
ATOM 1261 C C . MET A 1 79 ? -4.082 31.398 28.774 1.00 12.60 79 MET A C 1
ATOM 1262 O O . MET A 1 79 ? -2.895 31.698 28.778 1.00 14.54 79 MET A O 1
ATOM 1276 N N . LYS A 1 80 ? -4.895 31.709 29.779 1.00 12.70 80 LYS A N 1
ATOM 1277 C CA . LYS A 1 80 ? -4.375 32.423 30.946 1.00 14.80 80 LYS A CA 1
ATOM 1278 C C . LYS A 1 80 ? -3.842 31.477 32.019 1.00 15.17 80 LYS A C 1
ATOM 1279 O O . LYS A 1 80 ? -2.817 31.752 32.652 1.00 14.95 80 LYS A O 1
ATOM 1294 N N . ASN A 1 81 ? -4.556 30.370 32.208 1.00 12.95 81 ASN A N 1
ATOM 1295 C CA . ASN A 1 81 ? -4.336 29.433 33.312 1.00 12.32 81 ASN A CA 1
ATOM 1296 C C . ASN A 1 81 ? -4.232 28.014 32.777 1.00 12.21 81 ASN A C 1
ATOM 1297 O O . ASN A 1 81 ? -4.993 27.133 33.164 1.00 14.77 81 ASN A O 1
ATOM 1308 N N . SER A 1 82 ? -3.281 27.784 31.890 1.00 11.59 82 SER A N 1
AT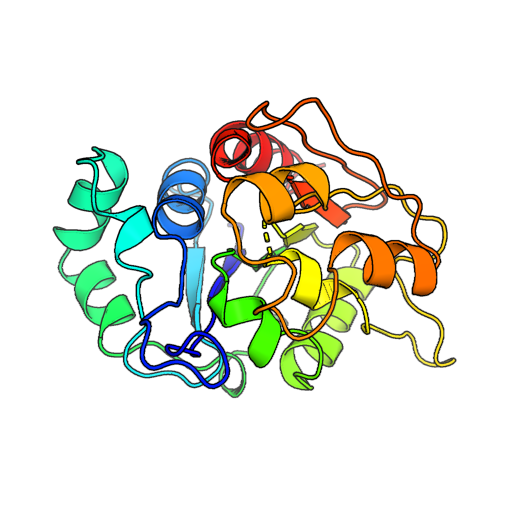OM 1309 C CA . SER A 1 82 ? -3.153 26.464 31.292 1.00 10.93 82 SER A CA 1
ATOM 1310 C C . SER A 1 82 ? -2.594 25.435 32.267 1.00 11.37 82 SER A C 1
ATOM 1311 O O . SER A 1 82 ? -1.825 25.746 33.185 1.00 12.44 82 SER A O 1
ATOM 1319 N N . THR A 1 83 ? -2.996 24.199 32.036 1.00 11.23 83 THR A N 1
ATOM 1320 C CA . THR A 1 83 ? -2.391 23.049 32.679 1.00 11.82 83 THR A CA 1
ATOM 1321 C C . THR A 1 83 ? -1.017 22.774 32.051 1.00 10.56 83 THR A C 1
ATOM 1322 O O . THR A 1 83 ? -0.827 22.955 30.838 1.00 10.47 83 THR A O 1
ATOM 1333 N N . SER A 1 84 ? -0.053 22.367 32.874 1.00 10.70 84 SER A N 1
ATOM 1334 C CA . SER A 1 84 ? 1.260 21.974 32.389 1.00 11.09 84 SER A CA 1
ATOM 1335 C C . SER A 1 84 ? 1.238 20.547 31.834 1.00 11.19 84 SER A C 1
ATOM 1336 O O . SER A 1 84 ? 0.527 19.672 32.339 1.00 11.63 84 SER A O 1
ATOM 1344 N N . LEU A 1 85 ? 2.042 20.320 30.803 1.00 12.46 85 LEU A N 1
ATOM 1345 C CA . LEU A 1 85 ? 2.267 18.985 30.266 1.00 12.48 85 LEU A CA 1
ATOM 1346 C C . LEU A 1 85 ? 2.648 17.978 31.356 1.00 13.59 85 LEU A C 1
ATOM 1347 O O . LEU A 1 85 ? 2.257 16.818 31.303 1.00 14.93 85 LEU A O 1
ATOM 1363 N N . ARG A 1 86 ? 3.399 18.419 32.353 1.00 13.50 86 ARG A N 1
ATOM 1364 C CA . ARG A 1 86 ? 3.849 17.489 33.392 1.00 14.81 86 ARG A CA 1
ATOM 1365 C C . ARG A 1 86 ? 2.691 16.918 34.198 1.00 15.73 86 ARG A C 1
ATOM 1366 O O . ARG A 1 86 ? 2.866 15.913 34.884 1.00 16.47 86 ARG A O 1
ATOM 1387 N N . ASP A 1 87 ? 1.520 17.547 34.131 1.00 15.32 87 ASP A N 1
ATOM 1388 C CA . ASP A 1 87 ? 0.417 17.140 34.997 1.00 15.64 87 ASP A CA 1
ATOM 1389 C C . ASP A 1 87 ? -0.657 16.307 34.336 1.00 17.05 87 ASP A C 1
ATOM 1390 O O . ASP A 1 87 ? -1.618 15.914 34.997 1.00 18.22 87 ASP A O 1
ATOM 1399 N N . VAL A 1 88 ? -0.494 15.975 33.066 1.00 17.18 88 VAL A N 1
ATOM 1400 C CA . VAL A 1 88 ? -1.499 15.154 32.406 1.00 18.10 88 VAL A CA 1
ATOM 1401 C C . VAL A 1 88 ? -1.044 13.711 32.345 1.00 18.08 88 VAL A C 1
ATOM 1402 O O . VAL A 1 88 ? 0.151 13.417 32.339 1.00 18.01 88 VAL A O 1
ATOM 1415 N N . ASN A 1 89 ? -2.018 12.814 32.331 1.00 18.10 89 ASN A N 1
ATOM 1416 C CA . ASN A 1 89 ? -1.741 11.406 32.122 1.00 17.93 89 ASN A CA 1
ATOM 1417 C C . ASN A 1 89 ? -1.931 11.057 30.663 1.00 17.73 89 ASN A C 1
ATOM 1418 O O . ASN A 1 89 ? -3.054 10.992 30.162 1.00 17.86 89 ASN A O 1
ATOM 1429 N N . ILE A 1 90 ? -0.812 10.793 29.998 1.00 17.03 90 ILE A N 1
ATOM 1430 C CA . ILE A 1 90 ? -0.795 10.555 28.563 1.00 16.93 90 ILE A CA 1
ATOM 1431 C C . ILE A 1 90 ? -1.621 9.329 28.139 1.00 18.04 90 ILE A C 1
ATOM 1432 O O . ILE A 1 90 ? -2.091 9.264 27.002 1.00 19.20 90 ILE A O 1
ATOM 1448 N N . LYS A 1 91 ? -1.836 8.392 29.064 1.00 19.16 91 LYS A N 1
ATOM 1449 C CA . LYS A 1 91 ? -2.587 7.171 28.776 1.00 21.50 91 LYS A CA 1
ATOM 1450 C C . LYS A 1 91 ? -4.006 7.464 28.292 1.00 21.11 91 LYS A C 1
ATOM 1451 O O . LYS A 1 91 ? -4.612 6.658 27.583 1.00 21.69 91 LYS A O 1
ATOM 1470 N N . GLU A 1 92 ? -4.510 8.634 28.674 1.00 22.55 92 GLU A N 1
ATOM 1471 C CA A GLU A 1 92 ? -5.874 9.046 28.354 0.77 23.16 92 GLU A CA 1
ATOM 1472 C CA B GLU A 1 92 ? -5.874 9.046 28.351 0.23 23.31 92 GLU A CA 1
ATOM 1473 C C . GLU A 1 92 ? -6.045 9.474 26.893 1.00 21.16 92 GLU A C 1
ATOM 1474 O O . GLU A 1 92 ? -7.176 9.615 26.406 1.00 22.22 92 GLU A O 1
ATOM 1493 N N . TYR A 1 93 ? -4.930 9.679 26.195 1.00 18.60 93 TYR A N 1
ATOM 1494 C CA . TYR A 1 93 ? -4.959 10.312 24.870 1.00 16.67 93 TYR A CA 1
ATOM 1495 C C . TYR A 1 93 ? -4.592 9.365 23.735 1.00 17.14 93 TYR A C 1
ATOM 1496 O O . TYR A 1 93 ? -3.832 8.417 23.915 1.00 18.07 93 TYR A O 1
ATOM 1514 N N . ASP A 1 94 ? -5.176 9.639 22.573 1.00 16.48 94 ASP A N 1
ATOM 1515 C CA . ASP A 1 94 ? -4.980 8.869 21.348 1.00 17.14 94 ASP A CA 1
ATOM 1516 C C . ASP A 1 94 ? -4.000 9.551 20.410 1.00 15.81 94 ASP A C 1
ATOM 1517 O O . ASP A 1 94 ? -3.529 8.963 19.432 1.00 15.74 94 ASP A O 1
ATOM 1526 N N . ALA A 1 95 ? -3.707 10.811 20.701 1.00 14.04 95 ALA A N 1
ATOM 1527 C CA . ALA A 1 95 ? -2.823 11.596 19.859 1.00 13.97 95 ALA A CA 1
ATOM 1528 C C . ALA A 1 95 ? -2.215 12.723 20.672 1.00 12.25 95 ALA A C 1
ATOM 1529 O O . ALA A 1 95 ? -2.837 13.211 21.616 1.00 12.57 95 ALA A O 1
ATOM 1536 N N . ILE A 1 96 ? -1.015 13.142 20.282 1.00 11.54 96 ILE A N 1
ATOM 1537 C CA . ILE A 1 96 ? -0.359 14.296 20.870 1.00 11.99 96 ILE A CA 1
ATOM 1538 C C . ILE A 1 96 ? 0.098 15.181 19.708 1.00 10.98 96 ILE A C 1
ATOM 1539 O O . ILE A 1 96 ? 0.741 14.697 18.756 1.00 12.44 96 ILE A O 1
ATOM 1555 N N . ILE A 1 97 ? -0.278 16.450 19.778 1.00 9.75 97 ILE A N 1
ATOM 1556 C CA . ILE A 1 97 ? -0.075 17.420 18.697 1.00 9.66 97 ILE A CA 1
ATOM 1557 C C . ILE A 1 97 ? 0.701 18.628 19.227 1.00 10.09 97 ILE A C 1
ATOM 1558 O O . ILE A 1 97 ? 0.257 19.261 20.171 1.00 9.83 97 ILE A O 1
ATOM 1574 N N . PHE A 1 98 ? 1.830 18.953 18.598 1.00 10.11 98 PHE A N 1
ATOM 1575 C CA . PHE A 1 98 ? 2.669 20.083 18.995 1.00 10.41 98 PHE A CA 1
ATOM 1576 C C . PHE A 1 98 ? 2.506 21.286 18.073 1.00 9.25 98 PHE A C 1
ATOM 1577 O O . PHE A 1 98 ? 2.864 21.227 16.904 1.00 11.17 98 PHE A O 1
ATOM 1594 N N . ALA A 1 99 ? 1.965 22.369 18.620 1.00 9.11 99 ALA A N 1
ATOM 1595 C CA . ALA A 1 99 ? 1.810 23.619 17.895 1.00 9.76 99 ALA A CA 1
ATOM 1596 C C . ALA A 1 99 ? 3.169 24.312 17.795 1.00 9.54 99 ALA A C 1
ATOM 1597 O O . ALA A 1 99 ? 4.079 24.001 18.553 1.00 10.16 99 ALA A O 1
ATOM 1604 N N . GLY A 1 100 ? 3.303 25.251 16.861 1.00 10.80 100 GLY A N 1
ATOM 1605 C CA . GLY A 1 100 ? 4.556 25.955 16.654 1.00 11.01 100 GLY A CA 1
ATOM 1606 C C . GLY A 1 100 ? 4.584 27.368 17.209 1.00 10.76 100 GLY A C 1
ATOM 1607 O O . GLY A 1 100 ? 3.914 27.673 18.198 1.00 11.60 100 GLY A O 1
ATOM 1611 N N . GLY A 1 101 ? 5.319 28.244 16.528 1.00 12.03 101 GLY A N 1
ATOM 1612 C CA . GLY A 1 101 ? 5.760 29.503 17.098 1.00 11.86 101 GLY A CA 1
ATOM 1613 C C . GLY A 1 101 ? 7.218 29.350 17.499 1.00 11.66 101 GLY A C 1
ATOM 1614 O O . GLY A 1 101 ? 7.658 28.272 17.895 1.00 11.59 101 GLY A O 1
ATOM 1618 N N . HIS A 1 102 ? 7.984 30.424 17.391 1.00 11.78 102 HIS A N 1
ATOM 1619 C CA . HIS A 1 102 ? 9.413 30.342 17.672 1.00 12.71 102 HIS A CA 1
ATOM 1620 C C . HIS A 1 102 ? 9.736 29.985 19.123 1.00 12.53 102 HIS A C 1
ATOM 1621 O O . HIS A 1 102 ? 10.805 29.456 19.386 1.00 13.23 102 HIS A O 1
ATOM 1634 N N . GLY A 1 103 ? 8.813 30.228 20.052 1.00 12.05 103 GLY A N 1
ATOM 1635 C CA . GLY A 1 103 ? 9.082 29.924 21.452 1.00 12.17 103 GLY A CA 1
ATOM 1636 C C . GLY A 1 103 ? 9.491 28.480 21.657 1.00 11.37 103 GLY A C 1
ATOM 1637 O O . GLY A 1 103 ? 10.318 28.169 22.519 1.00 11.45 103 GLY A O 1
ATOM 1641 N N . THR A 1 104 ? 8.918 27.600 20.846 1.00 10.59 104 THR A N 1
ATOM 1642 C CA . THR A 1 104 ? 9.180 26.163 20.916 1.00 10.62 104 THR A CA 1
ATOM 1643 C C . THR A 1 104 ? 10.660 25.808 20.801 1.00 10.44 104 THR A C 1
ATOM 1644 O O . THR A 1 104 ? 11.093 24.773 21.315 1.00 11.86 104 THR A O 1
ATOM 1655 N N . MET A 1 105 ? 11.433 26.642 20.112 1.00 11.44 105 MET A N 1
ATOM 1656 C CA . MET A 1 105 ? 12.841 26.339 19.884 1.00 12.65 105 MET A CA 1
ATOM 1657 C C . MET A 1 105 ? 13.631 26.334 21.185 1.00 12.57 105 MET A C 1
ATOM 1658 O O . MET A 1 105 ? 14.688 25.706 21.260 1.00 14.58 105 MET A O 1
ATOM 1672 N N . TRP A 1 106 ? 13.099 27.002 22.213 1.00 12.56 106 TRP A N 1
ATOM 1673 C CA . TRP A 1 106 ? 13.803 27.138 23.490 1.00 13.60 106 TRP A CA 1
ATOM 1674 C C . TRP A 1 106 ? 13.269 26.226 24.591 1.00 13.92 106 TRP A C 1
ATOM 1675 O O . TRP A 1 106 ? 13.956 26.037 25.590 1.00 15.62 106 TRP A O 1
ATOM 1696 N N . ASP A 1 107 ? 12.065 25.675 24.447 1.00 12.00 107 ASP A N 1
ATOM 1697 C CA . ASP A 1 107 ? 11.570 24.784 25.508 1.00 10.95 107 ASP A CA 1
ATOM 1698 C C . ASP A 1 107 ? 10.980 23.450 25.052 1.00 11.81 107 ASP A C 1
ATOM 1699 O O . ASP A 1 107 ? 10.620 22.634 25.897 1.00 12.44 107 ASP A O 1
ATOM 1708 N N . PHE A 1 108 ? 10.957 23.163 23.753 1.00 11.14 108 PHE A N 1
ATOM 1709 C CA . PHE A 1 108 ? 10.535 21.828 23.314 1.00 11.71 108 PHE A CA 1
ATOM 1710 C C . PHE A 1 108 ? 11.657 20.778 23.231 1.00 11.68 108 PHE A C 1
ATOM 1711 O O . PHE A 1 108 ? 11.440 19.640 23.637 1.00 11.32 108 PHE A O 1
ATOM 1728 N N . PRO A 1 109 ? 12.831 21.131 22.660 1.00 12.25 109 PRO A N 1
ATOM 1729 C CA . PRO A 1 109 ? 13.783 20.065 22.293 1.00 13.51 109 PRO A CA 1
ATOM 1730 C C . PRO A 1 109 ? 14.234 19.158 23.432 1.00 12.81 109 PRO A C 1
ATOM 1731 O O . PRO A 1 109 ? 14.457 17.966 23.229 1.00 13.85 109 PRO A O 1
ATOM 1742 N N . ASN A 1 110 ? 14.401 19.732 24.614 1.00 13.06 110 ASN A N 1
ATOM 1743 C CA . ASN A 1 110 ? 15.021 18.988 25.707 1.00 14.32 110 ASN A CA 1
ATOM 1744 C C . ASN A 1 110 ? 14.031 18.6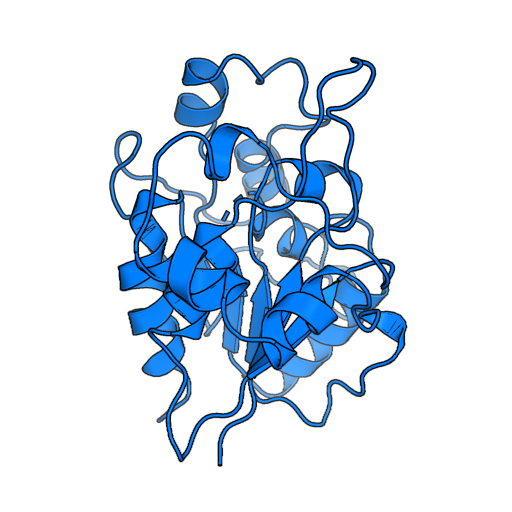78 26.829 1.00 13.42 110 ASN A C 1
ATOM 1745 O O . ASN A 1 110 ? 14.417 18.244 27.910 1.00 17.93 110 ASN A O 1
ATOM 1756 N N . ASN A 1 111 ? 12.739 18.834 26.550 1.00 13.22 111 ASN A N 1
ATOM 1757 C CA . ASN A 1 111 ? 11.730 18.603 27.572 1.00 11.78 111 ASN A CA 1
ATOM 1758 C C . ASN A 1 111 ? 11.523 17.112 27.839 1.00 12.01 111 ASN A C 1
ATOM 1759 O O . ASN A 1 111 ? 11.134 16.367 26.936 1.00 11.80 111 ASN A O 1
ATOM 1770 N N . ALA A 1 112 ? 11.755 16.679 29.079 1.00 12.41 112 ALA A N 1
ATOM 1771 C CA . ALA A 1 112 ? 11.653 15.264 29.426 1.00 12.75 112 ALA A CA 1
ATOM 1772 C C . ALA A 1 112 ? 10.237 14.723 29.269 1.00 11.91 112 ALA A C 1
ATOM 1773 O O . ALA A 1 112 ? 10.047 13.582 28.868 1.00 12.66 112 ALA A O 1
ATOM 1780 N N . ASN A 1 113 ? 9.241 15.525 29.606 1.00 10.69 113 ASN A N 1
ATOM 1781 C CA . ASN A 1 113 ? 7.872 15.068 29.483 1.00 11.22 113 ASN A CA 1
ATOM 1782 C C . ASN A 1 113 ? 7.466 14.904 28.030 1.00 10.66 113 ASN A C 1
ATOM 1783 O O . ASN A 1 113 ? 6.693 13.999 27.712 1.00 11.25 113 ASN A O 1
ATOM 1794 N N . ILE A 1 114 ? 7.974 15.763 27.147 1.00 9.51 114 ILE A N 1
ATOM 1795 C CA . ILE A 1 114 ? 7.718 15.544 25.734 1.00 10.13 114 ILE A CA 1
ATOM 1796 C C . ILE A 1 114 ? 8.308 14.192 25.326 1.00 10.10 114 ILE A C 1
ATOM 1797 O O . ILE A 1 114 ? 7.647 13.374 24.684 1.00 10.44 114 ILE A O 1
ATOM 1813 N N . HIS A 1 115 ? 9.550 13.945 25.714 1.00 11.21 115 HIS A N 1
ATOM 1814 C CA . HIS A 1 115 ? 10.212 12.700 25.308 1.00 12.00 115 HIS A CA 1
ATOM 1815 C C . HIS A 1 115 ? 9.437 11.469 25.762 1.00 11.83 115 HIS A C 1
ATOM 1816 O O . HIS A 1 115 ? 9.145 10.585 24.955 1.00 12.85 115 HIS A O 1
ATOM 1829 N N . SER A 1 116 ? 9.064 11.416 27.040 1.00 12.55 116 SER A N 1
ATOM 1830 C CA . SER A 1 116 ? 8.387 10.233 27.567 1.00 12.38 116 SER A CA 1
ATOM 1831 C C . SER A 1 116 ? 6.954 10.109 27.033 1.00 12.36 116 SER A C 1
ATOM 1832 O O . SER A 1 116 ? 6.497 9.003 26.733 1.00 13.83 116 SER A O 1
ATOM 1840 N N . LYS A 1 117 ? 6.257 11.227 26.849 1.00 12.30 117 LYS A N 1
ATOM 1841 C CA . LYS A 1 117 ? 4.866 11.128 26.425 1.00 12.18 117 LYS A CA 1
ATOM 1842 C C . LYS A 1 117 ? 4.752 10.809 24.942 1.00 11.75 117 LYS A C 1
ATOM 1843 O O . LYS A 1 117 ? 3.840 10.078 24.537 1.00 11.93 117 LYS A O 1
ATOM 1862 N N . VAL A 1 118 ? 5.667 11.336 24.137 1.00 12.03 118 VAL A N 1
ATOM 1863 C CA . VAL A 1 118 ? 5.687 10.968 22.710 1.00 12.19 118 VAL A CA 1
ATOM 1864 C C . VAL A 1 118 ? 5.982 9.472 22.591 1.00 13.70 118 VAL A C 1
ATOM 1865 O O . VAL A 1 118 ? 5.325 8.785 21.809 1.00 13.57 118 VAL A O 1
ATOM 1878 N N . LEU A 1 119 ? 6.939 8.959 23.379 1.00 14.84 119 LEU A N 1
ATOM 1879 C CA . LEU A 1 119 ? 7.207 7.514 23.393 1.00 15.55 119 LEU A CA 1
ATOM 1880 C C . LEU A 1 119 ? 5.972 6.699 23.730 1.00 16.65 119 LEU A C 1
ATOM 1881 O O . LEU A 1 119 ? 5.732 5.651 23.137 1.00 17.31 119 LEU A O 1
ATOM 1897 N N . ASP A 1 120 ? 5.191 7.164 24.695 1.00 15.77 120 ASP A N 1
ATOM 1898 C CA . ASP A 1 120 ? 4.011 6.422 25.092 1.00 15.97 120 ASP A CA 1
ATOM 1899 C C . ASP A 1 120 ? 3.001 6.343 23.941 1.00 15.86 120 ASP A C 1
ATOM 1900 O O . ASP A 1 120 ? 2.477 5.274 23.632 1.00 17.22 120 ASP A O 1
ATOM 1909 N N . ILE A 1 121 ? 2.741 7.473 23.297 1.00 15.28 121 ILE A N 1
ATOM 1910 C CA . ILE A 1 121 ? 1.828 7.499 22.160 1.00 15.75 121 ILE A CA 1
ATOM 1911 C C . ILE A 1 121 ? 2.361 6.647 20.994 1.00 17.00 121 ILE A C 1
ATOM 1912 O O . ILE A 1 121 ? 1.623 5.865 20.374 1.00 17.28 121 ILE A O 1
ATOM 1928 N N . TYR A 1 122 ? 3.645 6.796 20.710 1.00 17.85 122 TYR A N 1
ATOM 1929 C CA . TYR A 1 122 ? 4.305 6.044 19.644 1.00 19.50 122 TYR A CA 1
ATOM 1930 C C . TYR A 1 122 ? 4.205 4.529 19.849 1.00 19.99 122 TYR A C 1
ATOM 1931 O O . TYR A 1 122 ? 4.011 3.768 18.893 1.00 20.86 122 TYR A O 1
ATOM 1949 N N . ALA A 1 123 ? 4.325 4.104 21.104 1.00 21.12 123 ALA A N 1
ATOM 1950 C CA . ALA A 1 123 ? 4.369 2.680 21.442 1.00 22.10 123 ALA A CA 1
ATOM 1951 C C . ALA A 1 123 ? 3.035 1.990 21.188 1.00 24.00 123 ALA A C 1
ATOM 1952 O O . ALA A 1 123 ? 2.998 0.781 20.941 1.00 26.02 123 ALA A O 1
ATOM 1959 N N . LYS A 1 124 ? 1.940 2.741 21.266 1.00 22.44 124 LYS A N 1
ATOM 1960 C CA . LYS A 1 124 ? 0.638 2.178 20.935 1.00 24.10 124 LYS A CA 1
ATOM 1961 C C . LYS A 1 124 ? 0.201 2.610 19.539 1.00 22.97 124 LYS A C 1
ATOM 1962 O O . LYS A 1 124 ? -0.967 2.485 19.177 1.00 24.03 124 LYS A O 1
ATOM 1981 N N . ASN A 1 125 ? 1.154 3.101 18.752 1.00 22.76 125 ASN A N 1
ATOM 1982 C CA . ASN A 1 125 ? 0.903 3.518 17.375 1.00 23.51 125 ASN A CA 1
ATOM 1983 C C . ASN A 1 125 ? -0.213 4.561 17.287 1.00 21.93 125 ASN A C 1
ATOM 1984 O O . ASN A 1 125 ? -1.051 4.537 16.378 1.00 23.19 125 ASN A O 1
ATOM 1995 N N . GLY A 1 126 ? -0.209 5.487 18.244 1.00 18.95 126 GLY A N 1
ATOM 1996 C CA . GLY A 1 126 ? -1.109 6.618 18.206 1.00 17.46 126 GLY A CA 1
ATOM 1997 C C . GLY A 1 126 ? -0.534 7.668 17.286 1.00 16.54 126 GLY A C 1
ATOM 1998 O O . GLY A 1 126 ? 0.539 7.486 16.717 1.00 17.65 126 GLY A O 1
ATOM 2002 N N . VAL A 1 127 ? -1.240 8.781 17.152 1.00 15.33 127 VAL A N 1
ATOM 2003 C CA . VAL A 1 127 ? -0.819 9.840 16.247 1.00 14.21 127 VAL A CA 1
ATOM 2004 C C . VAL A 1 127 ? 0.050 10.853 16.960 1.00 12.33 127 VAL A C 1
ATOM 2005 O O . VAL A 1 127 ? -0.302 11.335 18.024 1.00 13.35 127 VAL A O 1
ATOM 2018 N N . ILE A 1 128 ? 1.184 11.167 16.345 1.00 12.27 128 ILE A N 1
ATOM 2019 C CA . ILE A 1 128 ? 2.104 12.199 16.794 1.00 13.06 128 ILE A CA 1
ATOM 2020 C C . ILE A 1 128 ? 2.156 13.275 15.728 1.00 12.41 128 ILE A C 1
ATOM 2021 O O . ILE A 1 128 ? 2.573 13.003 14.608 1.00 14.02 128 ILE A O 1
ATOM 2037 N N . GLY A 1 129 ? 1.714 14.480 16.062 1.00 12.02 129 GLY A N 1
ATOM 2038 C CA . GLY A 1 129 ? 1.700 15.579 15.116 1.00 10.88 129 GLY A CA 1
ATOM 2039 C C . GLY A 1 129 ? 2.546 16.755 15.568 1.00 11.14 129 GLY A C 1
ATOM 2040 O O . GLY A 1 129 ? 2.611 17.043 16.759 1.00 12.20 129 GLY A O 1
ATOM 2044 N N . ALA A 1 130 ? 3.216 17.433 14.639 1.00 10.61 130 ALA A N 1
ATOM 2045 C CA . ALA A 1 130 ? 3.940 18.660 14.980 1.00 10.80 130 ALA A CA 1
ATOM 2046 C C . ALA A 1 130 ? 4.004 19.575 13.773 1.00 12.07 130 ALA A C 1
ATOM 2047 O O . ALA A 1 130 ? 4.187 19.100 12.659 1.00 11.45 130 ALA A O 1
ATOM 2054 N N . ILE A 1 131 ? 3.870 20.881 13.996 1.00 12.00 131 ILE A N 1
ATOM 2055 C CA . ILE A 1 131 ? 3.808 21.850 12.897 1.00 12.18 131 ILE A CA 1
ATOM 2056 C C . ILE A 1 131 ? 4.797 23.008 13.103 1.00 13.67 131 ILE A C 1
ATOM 2057 O O . ILE A 1 131 ? 4.981 23.494 14.227 1.00 13.44 131 ILE A O 1
ATOM 2084 N N . HIS A 1 133 ? 7.789 25.254 13.853 1.00 11.88 133 HIS A N 1
ATOM 2085 C CA . HIS A 1 133 ? 8.876 25.033 14.804 1.00 12.17 133 HIS A CA 1
ATOM 2086 C C . HIS A 1 133 ? 8.513 23.990 15.859 1.00 11.73 133 HIS A C 1
ATOM 2087 O O . HIS A 1 133 ? 9.401 23.502 16.569 1.00 12.02 133 HIS A O 1
ATOM 2100 N N . GLY A 1 134 ? 7.226 23.662 15.966 1.00 11.13 134 GLY A N 1
ATOM 2101 C CA . GLY A 1 134 ? 6.773 22.621 16.877 1.00 11.27 134 GLY A CA 1
ATOM 2102 C C . GLY A 1 134 ? 7.440 21.275 16.629 1.00 10.34 134 GLY A C 1
ATOM 2103 O O . GLY A 1 134 ? 7.507 20.426 17.515 1.00 9.89 134 GLY A O 1
ATOM 2107 N N . VAL A 1 135 ? 7.940 21.067 15.414 1.00 10.22 135 VAL A N 1
ATOM 2108 C CA . VAL A 1 135 ? 8.626 19.828 15.086 1.00 11.05 135 VAL A CA 1
ATOM 2109 C C . VAL A 1 135 ? 9.912 19.693 15.933 1.00 10.76 135 VAL A C 1
ATOM 2110 O O . VAL A 1 135 ? 10.449 18.592 16.078 1.00 10.84 135 VAL A O 1
ATOM 2123 N N . ALA A 1 136 ? 10.366 20.792 16.543 1.00 11.39 136 ALA A N 1
ATOM 2124 C CA . ALA A 1 136 ? 11.489 20.730 17.500 1.00 12.12 136 ALA A CA 1
ATOM 2125 C C . ALA A 1 136 ? 11.212 19.744 18.641 1.00 11.28 136 ALA A C 1
ATOM 21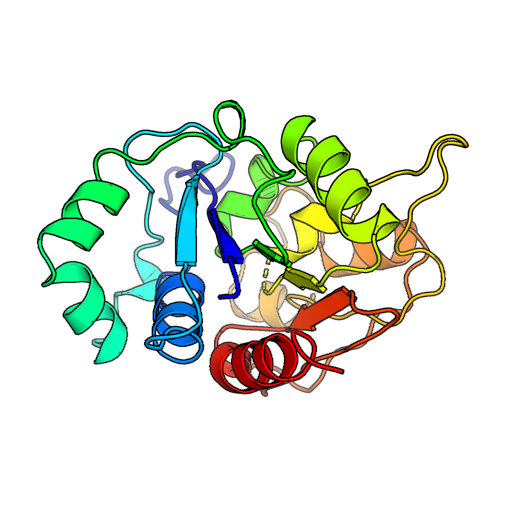26 O O . ALA A 1 136 ? 12.140 19.220 19.267 1.00 13.03 136 ALA A O 1
ATOM 2133 N N . ALA A 1 137 ? 9.933 19.505 18.923 1.00 10.16 137 ALA A N 1
ATOM 2134 C CA . ALA A 1 137 ? 9.545 18.522 19.942 1.00 9.79 137 ALA A CA 1
ATOM 2135 C C . ALA A 1 137 ? 10.043 17.118 19.645 1.00 10.17 137 ALA A C 1
ATOM 2136 O O . ALA A 1 137 ? 10.211 16.320 20.562 1.00 10.10 137 ALA A O 1
ATOM 2143 N N . LEU A 1 138 ? 10.257 16.798 18.371 1.00 10.74 138 LEU A N 1
ATOM 2144 C CA . LEU A 1 138 ? 10.529 15.409 17.972 1.00 11.34 138 LEU A CA 1
ATOM 2145 C C . LEU A 1 138 ? 11.995 15.082 17.766 1.00 12.74 138 LEU A C 1
ATOM 2146 O O . LEU A 1 138 ? 12.362 13.913 17.662 1.00 12.11 138 LEU A O 1
ATOM 2162 N N . ILE A 1 139 ? 12.834 16.107 17.696 1.00 13.03 139 ILE A N 1
ATOM 2163 C CA . ILE A 1 139 ? 14.251 15.913 17.355 1.00 13.84 139 ILE A CA 1
ATOM 2164 C C . ILE A 1 139 ? 14.961 14.877 18.244 1.00 12.61 139 ILE A C 1
ATOM 2165 O O . ILE A 1 139 ? 15.685 14.022 17.741 1.00 15.16 139 ILE A O 1
ATOM 2181 N N . ASN A 1 140 ? 14.768 14.975 19.560 1.00 11.88 140 ASN A N 1
ATOM 2182 C CA . ASN A 1 140 ? 15.544 14.210 20.539 1.00 12.18 140 ASN A CA 1
ATOM 2183 C C . ASN A 1 140 ? 14.760 13.103 21.236 1.00 13.03 140 ASN A C 1
ATOM 2184 O O . ASN A 1 140 ? 15.216 12.565 22.255 1.00 14.59 140 ASN A O 1
ATOM 2195 N N . VAL A 1 141 ? 13.601 12.731 20.699 1.00 12.60 141 VAL A N 1
ATOM 2196 C CA . VAL A 1 141 ? 12.835 11.635 21.275 1.00 12.66 141 VAL A CA 1
ATOM 2197 C C . VAL A 1 141 ? 13.520 10.316 20.939 1.00 12.70 141 VAL A C 1
ATOM 2198 O O . VAL A 1 141 ? 13.606 9.949 19.768 1.00 13.58 141 VAL A O 1
ATOM 2211 N N . LYS A 1 142 ? 14.007 9.613 21.962 1.00 13.56 142 LYS A N 1
ATOM 2212 C CA . LYS A 1 142 ? 14.769 8.380 21.772 1.00 13.03 142 LYS A CA 1
ATOM 2213 C C . LYS A 1 142 ? 14.108 7.171 22.401 1.00 15.14 142 LYS A C 1
ATOM 2214 O O . LYS A 1 142 ? 13.500 7.283 23.453 1.00 15.73 142 LYS A O 1
ATOM 2233 N N . ASP A 1 143 ? 14.261 6.020 21.748 1.00 15.44 143 ASP A N 1
ATOM 2234 C CA . ASP A 1 143 ? 13.769 4.748 22.263 1.00 16.36 143 ASP A CA 1
ATOM 2235 C C . ASP A 1 143 ? 14.703 4.233 23.364 1.00 18.37 143 ASP A C 1
ATOM 2236 O O . ASP A 1 143 ? 15.635 4.917 23.753 1.00 17.63 143 ASP A O 1
ATOM 2245 N N . ASN A 1 144 ? 14.466 3.020 23.850 1.00 21.24 144 ASN A N 1
ATOM 2246 C CA A ASN A 1 144 ? 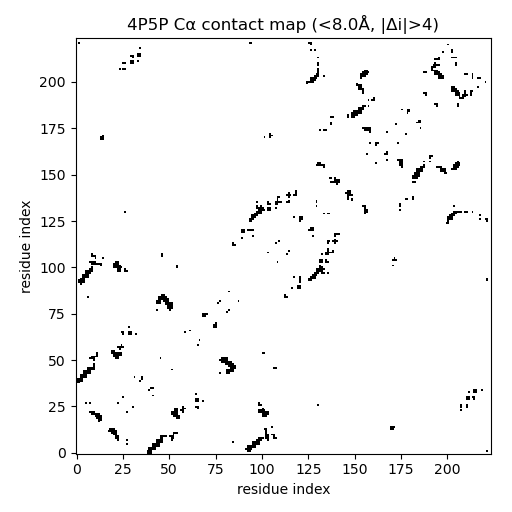15.222 2.515 24.989 0.59 23.82 144 ASN A CA 1
ATOM 2247 C CA B ASN A 1 144 ? 15.219 2.507 24.987 0.41 24.00 144 ASN A CA 1
ATOM 2248 C C . ASN A 1 144 ? 16.669 2.164 24.651 1.00 23.61 144 ASN A C 1
ATOM 2249 O O . ASN A 1 144 ? 17.454 1.835 25.541 1.00 24.95 144 ASN A O 1
ATOM 2268 N N . ASN A 1 145 ? 17.031 2.229 23.378 1.00 22.58 145 ASN A N 1
ATOM 2269 C CA . ASN A 1 145 ? 18.431 2.059 22.982 1.00 22.13 145 ASN A CA 1
ATOM 2270 C C . ASN A 1 145 ? 19.098 3.373 22.618 1.00 19.56 145 ASN A C 1
ATOM 2271 O O . ASN A 1 145 ? 20.196 3.391 22.044 1.00 20.86 145 ASN A O 1
ATOM 2282 N N . GLY A 1 146 ? 18.440 4.477 22.943 1.00 17.33 146 GLY A N 1
ATOM 2283 C CA . GLY A 1 146 ? 19.015 5.768 22.672 1.00 16.10 146 GLY A CA 1
ATOM 2284 C C . GLY A 1 146 ? 18.993 6.150 21.217 1.00 14.91 146 GLY A C 1
ATOM 2285 O O . GLY A 1 146 ? 19.704 7.086 20.837 1.00 16.92 146 GLY A O 1
ATOM 2289 N N . GLN A 1 147 ? 18.191 5.454 20.403 1.00 15.57 147 GLN A N 1
ATOM 2290 C CA . GLN A 1 147 ? 18.078 5.804 18.991 1.00 15.35 147 GLN A CA 1
ATOM 2291 C C . GLN A 1 147 ? 16.874 6.716 18.756 1.00 13.73 147 GLN A C 1
ATOM 2292 O O . GLN A 1 147 ? 15.798 6.507 19.299 1.00 13.64 147 GLN A O 1
ATOM 2306 N N . ASN A 1 148 ? 17.053 7.735 17.931 1.00 13.43 148 ASN A N 1
ATOM 2307 C CA A ASN A 1 148 ? 15.965 8.668 17.638 0.44 12.96 148 ASN A CA 1
ATOM 2308 C CA B ASN A 1 148 ? 15.969 8.671 17.637 0.56 12.77 148 ASN A CA 1
ATOM 2309 C C . ASN A 1 148 ? 14.811 8.003 16.904 1.00 12.64 148 ASN A C 1
ATOM 2310 O O . ASN A 1 148 ? 15.014 7.338 15.901 1.00 13.80 148 ASN A O 1
ATOM 2329 N N . ILE A 1 149 ? 13.591 8.197 17.382 1.00 13.28 149 ILE A N 1
ATOM 2330 C CA . ILE A 1 149 ? 12.474 7.514 16.740 1.00 13.67 149 ILE A CA 1
ATOM 2331 C C . ILE A 1 149 ? 12.150 8.085 15.358 1.00 14.21 149 ILE A C 1
ATOM 2332 O O . ILE A 1 149 ? 11.482 7.405 14.571 1.00 14.46 149 ILE A O 1
ATOM 2348 N N . ILE A 1 150 ? 12.609 9.300 15.053 1.00 13.63 150 ILE A N 1
ATOM 2349 C CA . ILE A 1 150 ? 12.362 9.853 13.725 1.00 14.74 150 ILE A CA 1
ATOM 2350 C C . ILE A 1 150 ? 13.453 9.494 12.721 1.00 15.04 150 ILE A C 1
ATOM 2351 O O . ILE A 1 150 ? 13.349 9.890 11.558 1.00 16.47 150 ILE A O 1
ATOM 2367 N N . ARG A 1 151 ? 14.479 8.749 13.128 1.00 15.35 151 ARG A N 1
ATOM 2368 C CA . ARG A 1 151 ? 15.496 8.330 12.151 1.00 15.17 151 ARG A CA 1
ATOM 2369 C C . ARG A 1 151 ? 14.838 7.514 11.038 1.00 16.49 151 ARG A C 1
ATOM 2370 O O . ARG A 1 151 ? 13.974 6.684 11.287 1.00 17.70 151 ARG A O 1
ATOM 2391 N N . ASP A 1 152 ? 15.248 7.808 9.809 1.00 18.52 152 ASP A N 1
ATOM 2392 C CA . ASP A 1 152 ? 14.774 7.130 8.600 1.00 20.08 152 ASP A CA 1
ATOM 2393 C C . ASP A 1 152 ? 13.317 7.456 8.256 1.00 20.54 152 ASP A C 1
ATOM 2394 O O . ASP A 1 152 ? 12.753 6.861 7.336 1.00 22.54 152 ASP A O 1
ATOM 2403 N N . LYS A 1 153 ? 12.708 8.407 8.959 1.00 18.02 153 LYS A N 1
ATOM 2404 C CA A LYS A 1 153 ? 11.325 8.776 8.678 0.57 18.02 153 LYS A CA 1
ATOM 2405 C CA B LYS A 1 153 ? 11.327 8.778 8.678 0.43 18.04 153 LYS A CA 1
ATOM 2406 C C . LYS A 1 153 ? 11.259 10.083 7.901 1.00 17.32 153 LYS A C 1
ATOM 2407 O O . LYS A 1 153 ? 12.088 10.971 8.082 1.00 17.07 153 LYS A O 1
ATOM 2442 N N . GLU A 1 154 ? 10.270 10.169 7.015 1.00 17.40 154 GLU A N 1
ATOM 2443 C CA . GLU A 1 154 ? 10.040 11.373 6.235 1.00 18.03 154 GLU A CA 1
ATOM 2444 C C . GLU A 1 154 ? 9.324 12.414 7.079 1.00 17.12 154 GLU A C 1
ATOM 2445 O O . GLU A 1 154 ? 8.236 12.163 7.596 1.00 17.93 154 GLU A O 1
ATOM 2457 N N . VAL A 1 155 ? 9.971 13.560 7.233 1.00 15.31 155 VAL A N 1
ATOM 2458 C CA . VAL A 1 155 ? 9.437 14.669 8.008 1.00 13.38 155 VAL A CA 1
ATOM 2459 C C . VAL A 1 155 ? 9.621 15.990 7.270 1.00 13.98 155 VAL A C 1
ATOM 2460 O O . VAL A 1 155 ? 10.407 16.099 6.314 1.00 14.70 155 VAL A O 1
ATOM 2473 N N . THR A 1 156 ? 8.876 16.992 7.718 1.00 13.39 156 THR A N 1
ATOM 2474 C CA . THR A 1 156 ? 9.138 18.373 7.369 1.00 13.56 156 THR A CA 1
ATOM 2475 C C . THR A 1 156 ? 9.053 19.216 8.635 1.00 14.40 156 THR A C 1
ATOM 2476 O O . THR A 1 156 ? 9.014 18.668 9.749 1.00 13.57 156 THR A O 1
ATOM 2487 N N . GLY A 1 157 ? 9.041 20.531 8.457 1.00 14.52 157 GLY A N 1
ATOM 2488 C CA . GLY A 1 157 ? 9.075 21.489 9.550 1.00 14.45 157 GLY A CA 1
ATOM 2489 C C . GLY A 1 157 ? 9.554 22.808 8.976 1.00 15.27 157 GLY A C 1
ATOM 2490 O O . GLY A 1 157 ? 9.904 22.866 7.800 1.00 16.41 157 GLY A O 1
ATOM 2494 N N . PHE A 1 158 ? 9.558 23.868 9.781 1.00 15.28 158 PHE A N 1
ATOM 2495 C CA . PHE A 1 158 ? 9.909 25.204 9.300 1.00 16.15 158 PHE A CA 1
ATOM 2496 C C . PHE A 1 158 ? 11.280 25.183 8.613 1.00 16.96 158 PHE A C 1
ATOM 2497 O O . PHE A 1 158 ? 12.277 24.769 9.202 1.00 17.17 158 PHE A O 1
ATOM 2514 N N . SER A 1 159 ? 11.331 25.641 7.366 1.00 17.52 159 SER A N 1
ATOM 2515 C CA . SER A 1 159 ? 12.514 25.440 6.531 1.00 19.40 159 SER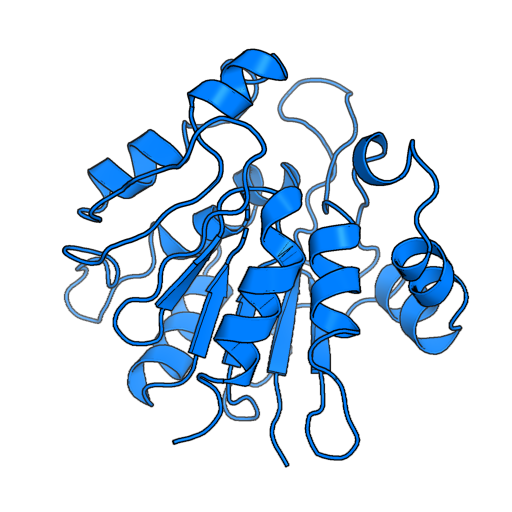 A CA 1
ATOM 2516 C C . SER A 1 159 ? 13.564 26.515 6.777 1.00 19.47 159 SER A C 1
ATOM 2517 O O . SER A 1 159 ? 13.244 27.605 7.235 1.00 21.41 159 SER A O 1
ATOM 2525 N N . ASN A 1 160 ? 14.821 26.208 6.462 1.00 20.44 160 ASN A N 1
ATOM 2526 C CA . ASN A 1 160 ? 15.885 27.199 6.573 1.00 18.90 160 ASN A CA 1
ATOM 2527 C C . ASN A 1 160 ? 15.625 28.416 5.690 1.00 20.71 160 ASN A C 1
ATOM 2528 O O . ASN A 1 160 ? 15.954 29.538 6.057 1.00 20.67 160 ASN A O 1
ATOM 2539 N N . ASN A 1 161 ? 15.034 28.168 4.530 1.00 22.22 161 ASN A N 1
ATOM 2540 C CA . ASN A 1 161 ? 14.655 29.222 3.596 1.00 23.43 161 ASN A CA 1
ATOM 2541 C C . ASN A 1 161 ? 13.679 30.188 4.261 1.00 23.18 161 ASN A C 1
ATOM 2542 O O . ASN A 1 161 ? 13.892 31.399 4.273 1.00 23.28 161 ASN A O 1
ATOM 2553 N N . GLU A 1 162 ? 12.614 29.636 4.833 1.00 22.41 162 GLU A N 1
ATOM 2554 C CA . GLU A 1 162 ? 11.610 30.446 5.512 1.00 21.88 162 GLU A CA 1
ATOM 2555 C C . GLU A 1 162 ? 12.241 31.190 6.690 1.00 21.79 162 GLU A C 1
ATOM 2556 O O . GLU A 1 162 ? 11.947 32.361 6.912 1.00 22.81 162 GLU A O 1
ATOM 2568 N N . GLU A 1 163 ? 13.113 30.516 7.439 1.00 21.31 163 GLU A N 1
ATOM 2569 C CA . GLU A 1 163 ? 13.793 31.148 8.575 1.00 21.66 163 GLU A CA 1
ATOM 2570 C C . GLU A 1 163 ? 14.651 32.349 8.129 1.00 22.88 163 GLU A C 1
ATOM 2571 O O . GLU A 1 163 ? 14.717 33.373 8.811 1.00 22.21 163 GLU A O 1
ATOM 2583 N N . LYS A 1 164 ? 15.298 32.222 6.977 1.00 22.93 164 LYS A N 1
ATOM 2584 C CA . LYS A 1 164 ? 16.096 33.309 6.417 1.00 25.42 164 LYS A CA 1
ATOM 2585 C C . LYS A 1 164 ? 15.220 34.482 5.970 1.00 25.28 164 LYS A C 1
ATOM 2586 O O . LYS A 1 164 ? 15.560 35.645 6.197 1.00 25.98 164 LYS A O 1
ATOM 2605 N N . ILE A 1 165 ? 14.093 34.174 5.344 1.00 26.05 165 ILE A N 1
ATOM 2606 C CA . ILE A 1 165 ? 13.166 35.206 4.897 1.00 25.40 165 ILE A CA 1
ATOM 2607 C C . ILE A 1 165 ? 12.677 36.073 6.060 1.00 26.51 165 ILE A C 1
ATOM 2608 O O . ILE A 1 165 ? 12.568 37.289 5.913 1.00 27.35 165 ILE A O 1
ATOM 2624 N N . VAL A 1 166 ? 12.387 35.464 7.210 1.00 26.31 166 VAL A N 1
ATOM 2625 C CA . VAL A 1 166 ? 11.881 36.222 8.361 1.00 27.78 166 VAL A CA 1
ATOM 2626 C C . VAL A 1 166 ? 13.012 36.809 9.221 1.00 28.64 166 VAL A C 1
ATOM 2627 O O . VAL A 1 166 ? 12.756 37.463 10.240 1.00 29.73 166 VAL A O 1
ATOM 2640 N N . GLY A 1 167 ? 14.255 36.565 8.814 1.00 27.60 167 GLY A N 1
ATOM 2641 C CA . GLY A 1 167 ? 15.410 37.210 9.413 1.00 27.99 167 GLY A CA 1
ATOM 2642 C C . GLY A 1 167 ? 15.841 36.705 10.778 1.00 28.06 167 GLY A C 1
ATOM 2643 O O . GLY A 1 167 ? 16.461 37.444 11.543 1.00 29.19 167 GLY A O 1
ATOM 2647 N N . LEU A 1 168 ? 15.545 35.446 11.084 1.00 26.91 168 LEU A N 1
ATOM 2648 C CA . LEU A 1 168 ? 15.813 34.911 12.416 1.00 26.67 168 LEU A CA 1
ATOM 2649 C C . LEU A 1 168 ? 16.803 33.754 12.412 1.00 25.90 168 LEU A C 1
ATOM 2650 O O . LEU A 1 168 ? 16.972 33.098 13.424 1.00 23.89 168 LEU A O 1
ATOM 2666 N N . THR A 1 169 ? 17.471 33.527 11.287 1.00 27.17 169 THR A N 1
ATOM 2667 C CA A THR A 1 169 ? 18.458 32.457 11.174 0.68 28.29 169 THR A CA 1
ATOM 2668 C CA B THR A 1 169 ? 18.458 32.457 11.183 0.32 28.47 169 THR A CA 1
ATOM 2669 C C . THR A 1 169 ? 19.504 32.547 12.278 1.00 28.60 169 THR A C 1
ATOM 2670 O O . THR A 1 169 ? 19.952 31.528 12.801 1.00 28.09 169 THR A O 1
ATOM 2689 N N . ASP A 1 170 ? 19.887 33.775 12.617 1.00 29.52 170 ASP A N 1
ATOM 2690 C CA . ASP A 1 170 ? 20.929 34.023 13.607 1.00 30.35 170 ASP A CA 1
ATOM 2691 C C . ASP A 1 170 ? 20.374 34.298 15.013 1.00 29.30 170 ASP A C 1
ATOM 2692 O O . ASP A 1 170 ? 21.133 34.571 15.945 1.00 29.22 170 ASP A O 1
ATOM 2701 N N . VAL A 1 171 ? 19.057 34.212 15.170 1.00 27.03 171 VAL A N 1
ATOM 2702 C CA . VAL A 1 171 ? 18.433 34.414 16.477 1.00 26.21 171 VAL A CA 1
ATOM 2703 C C . VAL A 1 171 ? 18.042 33.075 17.109 1.00 23.87 171 VAL A C 1
ATOM 2704 O O . VAL A 1 171 ? 18.181 32.884 18.321 1.00 22.96 171 VAL A O 1
ATOM 2717 N N . VAL A 1 172 ? 17.553 32.151 16.289 1.00 22.80 172 VAL A N 1
ATOM 2718 C CA . VAL A 1 172 ? 17.150 30.844 16.797 1.00 22.18 172 VAL A CA 1
ATOM 2719 C C . VAL A 1 172 ? 18.401 30.118 17.295 1.00 20.88 172 VAL A C 1
ATOM 2720 O O . VAL A 1 172 ? 19.498 30.355 16.785 1.00 21.73 172 VAL A O 1
ATOM 2733 N N . PRO A 1 173 ? 18.252 29.260 18.322 1.00 20.03 173 PRO A N 1
ATOM 2734 C CA . PRO A 1 173 ? 19.415 28.622 18.954 1.00 20.62 173 PRO A CA 1
ATOM 2735 C C . PRO A 1 173 ? 20.054 27.521 18.103 1.00 20.02 173 PRO A C 1
ATOM 2736 O O . PRO A 1 173 ? 21.181 27.116 18.361 1.00 22.23 173 PRO A O 1
ATOM 2747 N N . PHE A 1 174 ? 19.337 27.056 17.090 1.00 18.65 174 PHE A N 1
ATOM 2748 C CA . PHE A 1 174 ? 19.819 26.024 16.183 1.00 17.95 174 PHE A CA 1
ATOM 2749 C C . PHE A 1 174 ? 18.890 26.056 14.983 1.00 17.30 174 PHE A C 1
ATOM 2750 O O . PHE A 1 174 ? 17.809 26.635 15.055 1.00 17.71 174 PHE A O 1
ATOM 2767 N N . SER A 1 175 ? 19.329 25.474 13.874 1.00 17.89 175 SER A N 1
ATOM 2768 C CA . SER A 1 175 ? 18.485 25.332 12.702 1.00 16.77 175 SER A CA 1
ATOM 2769 C C . SER A 1 175 ? 17.634 24.076 12.854 1.00 15.26 175 SER A C 1
ATOM 2770 O O . SER A 1 175 ? 18.154 22.966 12.989 1.00 15.79 175 SER A O 1
ATOM 2778 N N . LEU A 1 176 ? 16.323 24.253 12.827 1.00 14.44 176 LEU A N 1
ATOM 2779 C CA . LEU A 1 176 ? 15.411 23.127 12.954 1.00 13.97 176 LEU A CA 1
ATOM 2780 C C . LEU A 1 176 ? 15.625 22.091 11.853 1.00 15.07 176 LEU A C 1
ATOM 2781 O O . LEU A 1 176 ? 15.733 20.905 12.130 1.00 15.10 176 LEU A O 1
ATOM 2797 N N . GLU A 1 177 ? 15.652 22.553 10.603 1.00 16.43 177 GLU A N 1
ATOM 2798 C CA . GLU A 1 177 ? 15.920 21.675 9.476 1.00 16.08 177 GLU A CA 1
ATOM 2799 C C . GLU A 1 177 ? 17.215 20.889 9.663 1.00 15.26 177 GLU A C 1
ATOM 2800 O O . GLU A 1 177 ? 17.249 19.669 9.484 1.00 14.89 177 GLU A O 1
ATOM 2812 N N . ASP A 1 178 ? 18.289 21.589 10.009 1.00 15.40 178 ASP A N 1
ATOM 2813 C CA . ASP A 1 178 ? 19.581 20.926 10.162 1.00 17.12 178 ASP A CA 1
ATOM 2814 C C . ASP A 1 178 ? 19.513 19.882 11.291 1.00 16.57 178 ASP A C 1
ATOM 2815 O O . ASP A 1 178 ? 20.085 18.794 11.185 1.00 17.05 178 ASP A O 1
ATOM 2824 N N . SER A 1 179 ? 18.799 20.205 12.365 1.00 15.41 179 SER A N 1
ATOM 2825 C CA . SER A 1 179 ? 18.701 19.283 13.505 1.00 16.17 179 SER A CA 1
ATOM 2826 C C . SER A 1 179 ? 17.927 18.018 13.181 1.00 15.59 179 SER A C 1
ATOM 2827 O O . SER A 1 179 ? 18.250 16.944 13.671 1.00 14.88 179 SER A O 1
ATOM 2835 N N . LEU A 1 180 ? 16.886 18.143 12.365 1.00 14.63 180 LEU A N 1
ATOM 2836 C CA . LEU A 1 180 ? 16.114 16.980 11.944 1.00 15.45 180 LEU A CA 1
ATOM 2837 C C . LEU A 1 180 ? 16.985 16.065 11.073 1.00 15.52 180 LEU A C 1
ATOM 2838 O O . LEU A 1 180 ? 16.938 14.842 11.202 1.00 15.67 180 LEU A O 1
ATOM 2854 N N . VAL A 1 181 ? 17.795 16.665 10.203 1.00 16.20 181 VAL A N 1
ATOM 2855 C CA . VAL A 1 181 ? 18.723 15.892 9.388 1.00 16.59 181 VAL A CA 1
ATOM 2856 C C . VAL A 1 181 ? 19.760 15.208 10.282 1.00 18.12 181 VAL A C 1
ATOM 2857 O O . VAL A 1 181 ? 20.026 14.011 10.126 1.00 18.49 181 VAL A O 1
ATOM 2870 N N . GLU A 1 182 ? 20.335 15.943 11.227 1.00 18.43 182 GLU A N 1
ATOM 2871 C CA . GLU A 1 182 ? 21.301 15.333 12.145 1.00 19.38 182 GLU A CA 1
ATOM 2872 C C . GLU A 1 182 ? 20.703 14.168 12.943 1.00 17.88 182 GLU A C 1
ATOM 2873 O O . GLU A 1 182 ? 21.414 13.212 13.280 1.00 18.29 182 GLU A O 1
ATOM 2885 N N . ALA A 1 183 ? 19.413 14.257 13.256 1.00 16.23 183 ALA A N 1
ATOM 2886 C CA . ALA A 1 183 ? 18.725 13.210 14.005 1.00 15.53 183 ALA A CA 1
ATOM 2887 C C . ALA A 1 183 ? 18.492 11.942 13.176 1.00 15.38 183 ALA A C 1
ATOM 2888 O O . ALA A 1 183 ? 18.078 10.911 13.709 1.00 16.18 183 ALA A O 1
ATOM 2895 N N . GLY A 1 184 ? 18.733 12.036 11.873 1.00 15.44 184 GLY A N 1
ATOM 2896 C CA . GLY A 1 184 ? 18.599 10.896 10.984 1.00 15.90 184 GLY A CA 1
ATOM 2897 C C . GLY A 1 184 ? 17.307 10.869 10.189 1.00 16.04 184 GLY A C 1
ATOM 2898 O O . GLY A 1 184 ? 17.043 9.924 9.445 1.00 17.12 184 GLY A O 1
ATOM 2902 N N . ALA A 1 185 ? 16.484 11.897 10.349 1.00 16.03 185 ALA A N 1
ATOM 2903 C CA . ALA A 1 185 ? 15.239 11.979 9.588 1.00 15.87 185 ALA A CA 1
ATOM 2904 C C . ALA A 1 185 ? 15.504 12.353 8.131 1.00 16.64 185 ALA A C 1
ATOM 2905 O O . ALA A 1 185 ? 16.564 12.901 7.795 1.00 17.28 185 ALA A O 1
ATOM 2912 N N . LYS A 1 186 ? 14.535 12.026 7.278 1.00 15.99 186 LYS A N 1
ATOM 2913 C CA . LYS A 1 186 ? 14.554 12.417 5.872 1.00 17.84 186 LYS A CA 1
ATOM 2914 C C . LYS A 1 186 ? 13.737 13.685 5.754 1.00 16.77 186 LYS A C 1
ATOM 2915 O O . LYS A 1 186 ? 12.508 13.624 5.662 1.00 16.52 186 LYS A O 1
ATOM 2934 N N . TYR A 1 187 ? 14.423 14.827 5.784 1.00 14.14 187 TYR A N 1
ATOM 2935 C CA . TYR A 1 187 ? 13.783 16.130 5.736 1.00 15.90 187 TYR A CA 1
ATOM 2936 C C . TYR A 1 187 ? 13.502 16.575 4.317 1.00 15.66 187 TYR A C 1
ATOM 2937 O O . TYR A 1 187 ? 14.352 16.450 3.441 1.00 17.06 187 TYR A O 1
ATOM 2955 N N . SER A 1 188 ? 12.309 17.112 4.111 1.00 15.51 188 SER A N 1
ATOM 2956 C CA . SER A 1 188 ? 11.980 17.780 2.852 1.00 14.49 188 SER A CA 1
ATOM 2957 C C . SER A 1 188 ? 11.076 18.969 3.117 1.00 15.62 188 SER A C 1
ATOM 2958 O O . SER A 1 188 ? 10.489 19.090 4.194 1.00 16.42 188 SER A O 1
ATOM 2966 N N . SER A 1 189 ? 10.975 19.860 2.134 1.00 15.33 189 SER A N 1
ATOM 2967 C CA . SER A 1 189 ? 10.093 21.017 2.239 1.00 16.04 189 SER A CA 1
ATOM 2968 C C . SER A 1 189 ? 9.563 21.417 0.875 1.00 16.52 189 SER A C 1
ATOM 2969 O O . SER A 1 189 ? 10.172 21.127 -0.167 1.00 16.93 189 SER A O 1
ATOM 2977 N N . ALA A 1 190 ? 8.418 22.078 0.893 1.00 18.13 190 ALA A N 1
ATOM 2978 C CA . ALA A 1 190 ? 7.887 22.686 -0.307 1.00 20.05 190 ALA A CA 1
ATOM 2979 C C . ALA A 1 190 ? 8.411 24.105 -0.413 1.00 21.37 190 ALA A C 1
ATOM 2980 O O . ALA A 1 190 ? 9.148 24.573 0.441 1.00 21.61 190 ALA A O 1
ATOM 2987 N N A SER A 1 191 ? 8.035 24.789 -1.482 0.55 22.40 191 SER A N 1
ATOM 2988 N N B SER A 1 191 ? 8.030 24.795 -1.484 0.45 22.51 191 SER A N 1
ATOM 2989 C CA A SER A 1 191 ? 8.391 26.189 -1.644 0.55 23.02 191 SER A CA 1
ATOM 2990 C CA B SER A 1 191 ? 8.394 26.200 -1.655 0.45 23.33 191 SER A CA 1
ATOM 2991 C C A SER A 1 191 ? 7.873 27.016 -0.469 0.55 23.97 191 SER A C 1
ATOM 2992 C C B SER A 1 191 ? 7.879 27.014 -0.469 0.45 24.04 191 SER A C 1
ATOM 2993 O O A SER A 1 191 ? 6.910 26.619 0.188 0.55 24.09 191 SER A O 1
ATOM 2994 O O B SER A 1 191 ? 6.926 26.605 0.194 0.45 24.16 191 SER A O 1
ATOM 3009 N N . GLU A 1 192 ? 8.500 28.159 -0.198 1.00 25.07 192 GLU A N 1
ATOM 3010 C CA . GLU A 1 192 ? 8.144 28.956 0.993 1.00 26.73 192 GLU A CA 1
ATOM 3011 C C . GLU A 1 192 ? 6.654 29.318 1.097 1.00 25.24 192 GLU A C 1
ATOM 3012 O O . GLU A 1 192 ? 6.004 29.711 0.117 1.00 25.95 192 GLU A O 1
ATOM 3024 N N . TRP A 1 193 ? 6.134 29.153 2.311 1.00 24.26 193 TRP A N 1
ATOM 3025 C CA . TRP A 1 193 ? 4.755 29.504 2.664 1.00 22.67 193 TRP A CA 1
ATOM 3026 C C . TRP A 1 193 ? 3.706 28.688 1.923 1.00 23.03 193 TRP A C 1
ATOM 3027 O O . TRP A 1 193 ? 2.519 29.025 1.956 1.00 24.36 193 TRP A O 1
ATOM 3048 N N . GLN A 1 194 ? 4.136 27.597 1.297 1.00 22.27 194 GLN A N 1
ATOM 3049 C CA . GLN A 1 194 ? 3.219 26.635 0.701 1.00 23.27 194 GLN A CA 1
ATOM 3050 C C . GLN A 1 194 ? 2.849 25.547 1.704 1.00 21.48 194 GLN A C 1
ATOM 3051 O O . GLN A 1 194 ? 3.669 25.156 2.529 1.00 22.56 194 GLN A O 1
ATOM 3065 N N . SER A 1 195 ? 1.620 25.055 1.622 1.00 20.54 195 SER A N 1
ATOM 3066 C CA . SER A 1 195 ? 1.162 23.982 2.494 1.00 18.73 195 SER A CA 1
ATOM 3067 C C . SER A 1 195 ? 1.913 22.697 2.168 1.00 20.03 195 SER A C 1
ATOM 3068 O O . SER A 1 195 ? 2.000 22.284 1.002 1.00 21.79 195 SER A O 1
ATOM 3076 N N . TYR A 1 196 ? 2.458 22.070 3.207 1.00 18.67 196 TYR A N 1
ATOM 3077 C CA . TYR A 1 196 ? 3.260 20.861 3.044 1.00 17.56 196 TYR A CA 1
ATOM 3078 C C . TYR A 1 196 ? 3.187 20.010 4.296 1.00 16.42 196 TYR A C 1
ATOM 3079 O O . TYR A 1 196 ? 3.558 20.459 5.379 1.00 16.20 196 TYR A O 1
ATOM 3097 N N . VAL A 1 197 ? 2.689 18.792 4.126 1.00 16.39 197 VAL A N 1
ATOM 3098 C CA . VAL A 1 197 ? 2.476 17.861 5.220 1.00 15.36 197 VAL A CA 1
ATOM 3099 C C . VAL A 1 197 ? 3.073 16.499 4.885 1.00 16.18 197 VAL A C 1
ATOM 3100 O O . VAL A 1 197 ? 2.843 15.954 3.809 1.00 17.37 197 VAL A O 1
ATOM 3113 N N . LYS A 1 198 ? 3.832 15.957 5.834 1.00 14.30 198 LYS A N 1
ATOM 3114 C CA . LYS A 1 198 ? 4.403 14.628 5.727 1.00 15.26 198 LYS A CA 1
ATOM 3115 C C . LYS A 1 198 ? 3.802 13.693 6.765 1.00 15.55 198 LYS A C 1
ATOM 3116 O O . LYS A 1 198 ? 3.488 14.122 7.873 1.00 14.91 198 LYS A O 1
ATOM 3135 N N . SER A 1 199 ? 3.642 12.429 6.390 1.00 16.65 199 SER A N 1
ATOM 3136 C CA A SER A 1 199 ? 3.094 11.420 7.280 0.59 16.66 199 SER A CA 1
ATOM 3137 C CA B SER A 1 199 ? 3.095 11.408 7.275 0.41 16.87 199 SER A CA 1
ATOM 3138 C C . SER A 1 199 ? 3.888 10.121 7.130 1.00 17.43 199 SER A C 1
ATOM 3139 O O . SER A 1 199 ? 3.954 9.541 6.039 1.00 20.71 199 SER A O 1
ATOM 3152 N N . ASP A 1 200 ? 4.486 9.675 8.226 1.00 16.99 200 ASP A N 1
ATOM 3153 C CA . ASP A 1 200 ? 5.312 8.477 8.232 1.00 16.68 200 ASP A CA 1
ATOM 3154 C C . ASP A 1 200 ? 5.120 7.778 9.567 1.00 17.33 200 ASP A C 1
ATOM 3155 O O . ASP A 1 200 ? 5.462 8.331 10.608 1.00 17.85 200 ASP A O 1
ATOM 3164 N N . SER A 1 201 ? 4.553 6.578 9.538 1.00 18.21 201 SER A N 1
ATOM 3165 C CA . SER A 1 201 ? 4.346 5.795 10.755 1.00 17.88 201 SER A CA 1
ATOM 3166 C C . SER A 1 201 ? 3.518 6.546 11.807 1.00 16.36 201 SER A C 1
ATOM 3167 O O . SER A 1 201 ? 3.786 6.439 13.001 1.00 17.04 201 SER A O 1
ATOM 3175 N N . LYS A 1 202 ? 2.519 7.292 11.336 1.00 15.66 202 LYS A N 1
ATOM 3176 C CA . LYS A 1 202 ? 1.616 8.101 12.160 1.00 16.03 202 LYS A CA 1
ATOM 3177 C C . LYS A 1 202 ? 2.340 9.239 12.877 1.00 14.61 202 LYS A C 1
ATOM 3178 O O . LYS A 1 202 ? 1.801 9.838 13.804 1.00 15.67 202 LYS A O 1
ATOM 3197 N N . ILE A 1 203 ? 3.542 9.565 12.407 1.00 13.08 203 ILE A N 1
ATOM 3198 C CA . ILE A 1 203 ? 4.203 10.808 12.763 1.00 14.16 203 ILE A CA 1
ATOM 3199 C C . ILE A 1 203 ? 3.904 11.792 11.639 1.00 13.86 203 ILE A C 1
ATOM 3200 O O . ILE A 1 203 ? 4.357 11.606 10.510 1.00 14.09 203 ILE A O 1
ATOM 3216 N N . ILE A 1 204 ? 3.139 12.825 11.958 1.00 13.32 204 ILE A N 1
ATOM 3217 C CA . ILE A 1 204 ? 2.641 13.770 10.982 1.00 13.32 204 ILE A CA 1
ATOM 3218 C C . ILE A 1 204 ? 3.288 15.115 11.245 1.00 13.69 204 ILE A C 1
ATOM 3219 O O . ILE A 1 204 ? 3.133 15.677 12.326 1.00 14.41 204 ILE A O 1
ATOM 3235 N N . THR A 1 205 ? 4.024 15.623 10.272 1.00 13.31 205 THR A N 1
ATOM 3236 C CA . THR A 1 205 ? 4.677 16.912 10.416 1.00 12.84 205 THR A CA 1
ATOM 3237 C C . THR A 1 205 ? 4.233 17.867 9.307 1.00 13.62 205 THR A C 1
ATOM 3238 O O . THR A 1 205 ? 3.811 17.447 8.227 1.00 14.20 205 THR A O 1
ATOM 3249 N N . ALA A 1 206 ? 4.288 19.154 9.604 1.00 12.53 206 ALA A N 1
ATOM 3250 C CA . ALA A 1 206 ? 3.797 20.188 8.700 1.00 12.59 206 ALA A CA 1
ATOM 3251 C C . ALA A 1 206 ? 4.769 21.357 8.736 1.00 12.68 206 ALA A C 1
ATOM 3252 O O . ALA A 1 206 ? 5.424 21.608 9.744 1.00 14.20 206 ALA A O 1
ATOM 3259 N N . GLN A 1 207 ? 4.880 22.066 7.622 1.00 13.70 207 GLN A N 1
ATOM 3260 C CA . GLN A 1 207 ? 6.001 22.972 7.422 1.00 14.71 207 GLN A CA 1
ATOM 3261 C C . GLN A 1 207 ? 5.844 24.365 8.043 1.00 15.06 207 GLN A C 1
ATOM 3262 O O . GLN A 1 207 ? 6.807 24.907 8.567 1.00 14.79 207 GLN A O 1
ATOM 3276 N N . ASN A 1 208 ? 4.641 24.932 7.985 1.00 14.10 208 ASN A N 1
ATOM 3277 C CA . ASN A 1 208 ? 4.457 26.362 8.206 1.00 14.12 208 ASN A CA 1
ATOM 3278 C C . ASN A 1 208 ? 2.999 26.659 8.581 1.00 14.44 208 ASN A C 1
ATOM 3279 O O . ASN A 1 208 ? 2.168 25.760 8.573 1.00 14.19 208 ASN A O 1
ATOM 3290 N N . PRO A 1 209 ? 2.688 27.912 8.957 1.00 14.94 209 PRO A N 1
ATOM 3291 C CA . PRO A 1 209 ? 1.307 28.206 9.341 1.00 15.43 209 PRO A CA 1
ATOM 3292 C C . PRO A 1 209 ? 0.333 27.926 8.201 1.00 15.58 209 PRO A C 1
ATOM 3293 O O . PRO A 1 209 ? -0.835 27.599 8.448 1.00 16.17 209 PRO A O 1
ATOM 3304 N N . GLN A 1 210 ? 0.822 28.043 6.965 1.00 16.14 210 GLN A N 1
ATOM 3305 C CA . GLN A 1 210 ? -0.015 27.834 5.793 1.00 17.15 210 GLN A CA 1
ATOM 3306 C C . GLN A 1 210 ? -0.369 26.364 5.598 1.00 17.99 210 GLN A C 1
ATOM 3307 O O . GLN A 1 210 ? -1.175 26.029 4.730 1.00 19.96 210 GLN A O 1
ATOM 3321 N N . SER A 1 211 ? 0.238 25.491 6.400 1.00 17.51 211 SER A N 1
ATOM 3322 C CA . SER A 1 211 ? -0.001 24.054 6.329 1.00 16.50 211 SER A CA 1
ATOM 3323 C C . SER A 1 211 ? -1.020 23.564 7.345 1.00 15.64 211 SER A C 1
ATOM 3324 O O . SER A 1 211 ? -1.320 22.369 7.379 1.00 14.69 211 SER A O 1
ATOM 3332 N N . ALA A 1 212 ? -1.544 24.470 8.168 1.00 15.76 212 ALA A N 1
ATOM 3333 C CA . ALA A 1 212 ? -2.339 24.069 9.323 1.00 16.34 212 ALA A CA 1
ATOM 3334 C C . ALA A 1 212 ? -3.597 23.273 8.958 1.00 16.58 212 ALA A C 1
ATOM 3335 O O . ALA A 1 212 ? -3.956 22.314 9.651 1.00 17.60 212 ALA A O 1
ATOM 3342 N N . THR A 1 213 ? -4.280 23.686 7.894 1.00 18.73 213 THR A N 1
ATOM 3343 C CA . THR A 1 213 ? -5.511 23.024 7.464 1.00 21.21 213 THR A CA 1
ATOM 3344 C C . THR A 1 213 ? -5.267 21.572 7.085 1.00 20.03 213 THR A C 1
ATOM 3345 O O . THR A 1 213 ? -5.926 20.663 7.599 1.00 19.44 213 THR A O 1
ATOM 3356 N N . ASP A 1 214 ? -4.319 21.350 6.184 1.00 19.11 214 ASP A N 1
ATOM 3357 C CA . ASP A 1 214 ? -4.040 20.007 5.712 1.00 19.12 214 ASP A CA 1
ATOM 3358 C C . ASP A 1 214 ? -3.409 19.159 6.814 1.00 17.51 214 ASP A C 1
ATOM 3359 O O . ASP A 1 214 ? -3.559 17.945 6.835 1.00 18.01 214 ASP A O 1
ATOM 3368 N N . PHE A 1 215 ? -2.700 19.823 7.718 1.00 15.31 215 PHE A N 1
ATOM 3369 C CA . PHE A 1 215 ? -2.122 19.181 8.893 1.00 13.60 215 PHE A CA 1
ATOM 3370 C C . PHE A 1 215 ? -3.239 18.559 9.710 1.00 13.26 215 PHE A C 1
ATOM 3371 O O . PHE A 1 215 ? -3.198 17.370 10.042 1.00 13.47 215 PHE A O 1
ATOM 3388 N N . ALA A 1 216 ? -4.248 19.371 10.016 1.00 13.99 216 ALA A N 1
ATOM 3389 C CA . ALA A 1 216 ? -5.384 18.908 10.802 1.00 15.29 216 ALA A CA 1
ATOM 3390 C C . ALA A 1 216 ? -6.138 17.789 10.093 1.00 16.09 216 ALA A C 1
ATOM 3391 O O . ALA A 1 216 ? -6.578 16.825 10.727 1.00 17.79 216 ALA A O 1
ATOM 3398 N N . LYS A 1 217 ? -6.317 17.938 8.782 1.00 16.73 217 LYS A N 1
ATOM 3399 C CA . LYS A 1 217 ? -6.981 16.913 7.987 1.00 19.23 217 LYS A CA 1
ATOM 3400 C C . LYS A 1 217 ? -6.272 15.565 8.118 1.00 19.06 217 LYS A C 1
ATOM 3401 O O . LYS A 1 217 ? -6.913 14.529 8.319 1.00 20.04 217 LYS A O 1
ATOM 3420 N N . ALA A 1 218 ? -4.949 15.587 8.003 1.00 18.58 218 ALA A N 1
ATOM 3421 C CA . ALA A 1 218 ? -4.142 14.377 8.100 1.00 19.91 218 ALA A CA 1
ATOM 3422 C C . ALA A 1 218 ? -4.250 13.730 9.484 1.00 18.55 218 ALA A C 1
ATOM 3423 O O . ALA A 1 218 ? -4.365 12.515 9.611 1.00 20.63 218 ALA A O 1
ATOM 3430 N N . ILE A 1 219 ? -4.220 14.557 10.520 1.00 17.50 219 ILE A N 1
ATOM 3431 C CA . ILE A 1 219 ? -4.349 14.056 11.872 1.00 17.45 219 ILE A CA 1
ATOM 3432 C C . ILE A 1 219 ? -5.687 13.363 12.058 1.00 18.97 219 ILE A C 1
ATOM 3433 O O . ILE A 1 219 ? -5.751 12.247 12.573 1.00 19.05 219 ILE A O 1
ATOM 3449 N N . LYS A 1 220 ? -6.758 14.035 11.644 1.00 20.48 220 LYS A N 1
ATOM 3450 C CA . LYS A 1 220 ? -8.106 13.554 11.912 1.00 22.72 220 LYS A CA 1
ATOM 3451 C C . LYS A 1 220 ? -8.316 12.211 11.240 1.00 24.49 220 LYS A C 1
ATOM 3452 O O . LYS A 1 220 ? -8.918 11.300 11.817 1.00 24.11 220 LYS A O 1
ATOM 3471 N N . GLN A 1 221 ? -7.798 12.081 10.025 1.00 26.22 221 GLN A N 1
ATOM 3472 C CA . GLN A 1 221 ? -7.909 10.829 9.293 1.00 28.31 221 GLN A CA 1
ATOM 3473 C C . GLN A 1 221 ? -7.107 9.706 9.958 1.00 27.40 221 GLN A C 1
ATOM 3474 O O . GLN A 1 221 ? -7.571 8.564 10.031 1.00 28.26 221 GLN A O 1
ATOM 3488 N N . SER A 1 222 ? -5.915 10.037 10.453 1.00 25.85 222 SER A N 1
ATOM 3489 C CA A SER A 1 222 ? -5.027 9.042 11.049 0.56 25.73 222 SER A CA 1
ATOM 3490 C CA B SER A 1 222 ? -5.025 9.044 11.051 0.44 25.86 222 SER A CA 1
ATOM 3491 C C . SER A 1 222 ? -5.559 8.515 12.381 1.00 25.14 222 SER A C 1
ATOM 3492 O O . SER A 1 222 ? -5.178 7.422 12.816 1.00 24.24 222 SER A O 1
ATOM 3505 N N . LEU A 1 223 ? -6.430 9.289 13.028 1.00 25.08 223 LEU A N 1
ATOM 3506 C CA . LEU A 1 223 ? -7.064 8.860 14.275 1.00 26.09 223 LEU A CA 1
ATOM 3507 C C . LEU A 1 223 ? -7.909 7.607 14.098 1.00 28.10 223 LEU A C 1
ATOM 3508 O O . LEU A 1 223 ? -8.191 6.903 15.067 1.00 29.20 223 LEU A O 1
ATOM 3524 N N . PHE A 1 224 ? -8.326 7.346 12.865 1.00 29.47 224 PHE A N 1
ATOM 3525 C CA . PHE A 1 224 ? -9.209 6.219 12.567 1.00 33.20 224 PHE A CA 1
ATOM 3526 C C . PHE A 1 224 ? -8.534 5.216 11.637 1.00 37.25 224 PHE A C 1
ATOM 3527 O O . PHE A 1 224 ? -7.593 5.557 10.918 1.00 37.50 224 PHE A O 1
ATOM 3544 N N . ASN A 1 225 ? -9.015 3.977 11.654 1.00 42.26 225 ASN A N 1
ATOM 3545 C CA . ASN A 1 225 ? -8.421 2.908 10.848 1.00 46.23 225 ASN A CA 1
ATOM 3546 C C . ASN A 1 225 ? -9.300 2.500 9.672 1.00 48.11 225 ASN A C 1
ATOM 3547 O O . ASN A 1 225 ? -10.515 2.707 9.693 1.00 49.58 225 ASN A O 1
#

Solvent-accessible surface area: 10094 Å² total

B-factor: mean 20.47, std 7.78, range [8.32, 59.01]

Foldseek 3Di:
DAEEEEEWEQFFAQAPDRATKTFLQLLPQVLVVLQDDPPYHYAYAYAVFAAGGHRVVSPPDPDDRSVVQCVDPVSVVCNGGNDHLVPDDLVRHQEYEYGDMLSCLPPQQPRPSLLVSVVVNLVVLGAYEYEVSCSNQLQNADPVRQRPQAAEEEEEAAPVQCVVVPCNVRRPHGPQVSNVVSRHDYDDDPPLDADWGAGSNYIYTYHSSNSNVRSVVNNVSSDD

Secondary structure (DSSP, 8-state):
-EEEEEEE----B-TTSS-B--B-THHHHHHHHHH-BTTEEEEEEESS-BPPPB-GGGTSS--HHHHHHHHSHHHHHHHHSBEEGGGS-GGG-SEEEE--STTHHHHSTT-HHHHHHHHHHHHTT-EEEE--GGGGGTT-B-TTS-BTTTT-EE--S-HHHHHHTT-TTTSSS-HHHHHHHTT-EE---STT---EEEETTEEEE-SGGGHHHHHHHHHHHT--